Protein AF-A0A370GJW6-F1 (afdb_monomer)

Mean predicted aligned error: 8.3 Å

Solvent-accessible surface area (backbone atoms only — not comparable to full-atom values): 16116 Å² total; per-residue (Å²): 116,74,66,60,58,50,50,53,52,52,52,51,51,50,51,51,53,51,50,49,50,51,56,63,63,71,54,64,77,82,75,83,73,71,70,68,44,62,75,41,90,83,56,44,72,79,38,62,43,40,44,74,44,82,41,86,45,96,69,79,70,35,42,33,34,40,38,38,40,42,38,29,39,79,49,66,21,56,36,30,40,39,40,35,41,33,24,46,57,56,26,30,70,47,74,47,78,48,72,46,66,67,36,33,66,52,75,49,74,51,77,49,73,46,64,60,58,33,45,37,39,33,33,31,45,39,39,31,37,36,71,49,93,83,81,75,50,63,28,17,34,76,49,48,21,52,34,62,38,38,39,42,59,45,97,87,50,78,71,47,71,45,73,69,69,86,50,73,67,44,44,51,50,50,51,53,52,49,50,57,33,48,56,49,50,54,53,49,47,49,68,55,33,74,80,41,74,77,48,75,84,50,29,50,78,44,48,61,77,55,54,47,73,45,72,89,41,48,47,92,98,48,50,54,71,56,28,51,54,54,52,37,48,49,49,25,49,41,42,63,52,37,72,76,24,27,74,44,96,90,69,49,73,41,73,44,65,52,9,42,59,43,36,36,37,37,35,71,85,55,51,36,37,37,38,35,35,35,42,59,88,63,51,73,48,78,47,82,43,78,42,75,89,128

Nearest PDB structures (foldseek):
  3idu-assembly1_A  TM=5.011E-01  e=5.370E-03  Pyrococcus furiosus
  3idu-assembly2_B  TM=4.610E-01  e=1.902E-02  Pyrococcus furiosus
  2m8x-assembly1_A  TM=4.439E-01  e=1.800E-02  Pyrococcus furiosus
  7lr4-assembly1_D  TM=4.849E-01  e=7.943E-02  Plasmodium berghei
  5ow3-assembly1_C-3  TM=3.993E-01  e=9.367E-02  Arabidopsis thaliana

pLDDT: mean 88.98, std 12.53, range [40.34, 98.75]

Structure (mmCIF, N/CA/C/O backbone):
data_AF-A0A370GJW6-F1
#
_entry.id   AF-A0A370GJW6-F1
#
loop_
_atom_site.group_PDB
_atom_site.id
_atom_site.type_symbol
_atom_site.label_atom_id
_atom_site.label_alt_id
_atom_site.label_comp_id
_atom_site.label_asym_id
_atom_site.label_entity_id
_atom_site.label_seq_id
_atom_site.pdbx_PDB_ins_code
_atom_site.Cartn_x
_atom_site.Cartn_y
_atom_site.Cartn_z
_atom_site.occupancy
_atom_site.B_iso_or_equiv
_atom_site.auth_seq_id
_atom_site.auth_comp_id
_atom_site.auth_asym_id
_atom_site.auth_atom_id
_atom_site.pdbx_PDB_model_num
ATOM 1 N N . MET A 1 1 ? 53.828 40.662 8.752 1.00 52.81 1 MET A N 1
ATOM 2 C CA . MET A 1 1 ? 53.788 39.260 8.261 1.00 52.81 1 MET A CA 1
ATOM 3 C C . MET A 1 1 ? 52.744 38.384 8.967 1.00 52.81 1 MET A C 1
ATOM 5 O O . MET A 1 1 ? 52.100 37.609 8.276 1.00 52.81 1 MET A O 1
ATOM 9 N N . LYS A 1 2 ? 52.489 38.537 10.280 1.00 56.31 2 LYS A N 1
ATOM 10 C CA . LYS A 1 2 ? 51.491 37.740 11.037 1.00 56.31 2 LYS A CA 1
ATOM 11 C C . LYS A 1 2 ? 50.048 37.785 10.482 1.00 56.31 2 LYS A C 1
ATOM 13 O O . LYS A 1 2 ? 49.400 36.749 10.416 1.00 56.31 2 LYS A O 1
ATOM 18 N N . ASN A 1 3 ? 49.577 38.944 10.007 1.00 66.56 3 ASN A N 1
ATOM 19 C CA . ASN A 1 3 ? 48.185 39.100 9.544 1.00 66.56 3 ASN A CA 1
ATOM 20 C C . ASN A 1 3 ? 47.895 38.447 8.183 1.00 66.56 3 ASN A C 1
ATOM 22 O O . ASN A 1 3 ? 46.784 37.974 7.978 1.00 66.56 3 ASN A O 1
ATOM 26 N N . LYS A 1 4 ? 48.879 38.369 7.273 1.00 72.50 4 LYS A N 1
ATOM 27 C CA . LYS A 1 4 ? 48.686 37.724 5.960 1.00 72.50 4 LYS A CA 1
ATOM 28 C C . LYS A 1 4 ? 48.529 36.210 6.099 1.00 72.50 4 LYS A C 1
ATOM 30 O O . LYS A 1 4 ? 47.636 35.637 5.492 1.00 72.50 4 LYS A O 1
ATOM 35 N N . ASN A 1 5 ? 49.329 35.580 6.960 1.00 77.38 5 ASN A N 1
ATOM 36 C CA . ASN A 1 5 ? 49.218 34.142 7.219 1.00 77.38 5 ASN A CA 1
ATOM 37 C C . ASN A 1 5 ? 47.896 33.796 7.920 1.00 77.38 5 ASN A C 1
ATOM 39 O O . ASN A 1 5 ? 47.291 32.777 7.608 1.00 77.38 5 ASN A O 1
ATOM 43 N N . LEU A 1 6 ? 47.413 34.674 8.808 1.00 81.56 6 LEU A N 1
ATOM 44 C CA . LEU A 1 6 ? 46.106 34.520 9.448 1.00 81.56 6 LEU A CA 1
ATOM 45 C C . LEU A 1 6 ? 44.948 34.675 8.447 1.00 81.56 6 LEU A C 1
ATOM 47 O O . LEU A 1 6 ? 44.005 33.894 8.485 1.00 81.56 6 LEU A O 1
ATOM 51 N N . GLN A 1 7 ? 45.031 35.636 7.521 1.00 83.44 7 GLN A N 1
ATOM 52 C CA . GLN A 1 7 ? 44.034 35.823 6.458 1.00 83.44 7 GLN A CA 1
ATOM 53 C C . GLN A 1 7 ? 43.991 34.637 5.487 1.00 83.44 7 GLN A C 1
ATOM 55 O O . GLN A 1 7 ? 42.906 34.183 5.136 1.00 83.44 7 GLN A O 1
ATOM 60 N N . ILE A 1 8 ? 45.153 34.101 5.100 1.00 87.62 8 ILE A N 1
ATOM 61 C CA . ILE A 1 8 ? 45.247 32.904 4.250 1.00 87.62 8 ILE A CA 1
ATOM 62 C C . ILE A 1 8 ? 44.656 31.688 4.974 1.00 87.62 8 ILE A C 1
ATOM 64 O O . ILE A 1 8 ? 43.879 30.941 4.384 1.00 87.62 8 ILE A O 1
ATOM 68 N N . PHE A 1 9 ? 44.962 31.522 6.263 1.00 89.62 9 PHE A N 1
ATOM 69 C CA . PHE A 1 9 ? 44.402 30.444 7.076 1.00 89.62 9 PHE A CA 1
ATOM 70 C C . PHE A 1 9 ? 42.874 30.546 7.202 1.00 89.62 9 PHE A C 1
ATOM 72 O O . PHE A 1 9 ? 42.175 29.554 7.013 1.00 89.62 9 PHE A O 1
ATOM 79 N N . MET A 1 10 ? 42.338 31.747 7.446 1.00 89.06 10 ME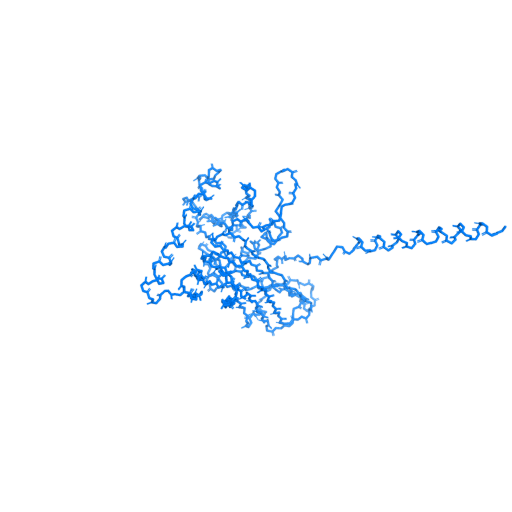T A N 1
ATOM 80 C CA . MET A 1 10 ? 40.889 31.970 7.526 1.00 89.06 10 MET A CA 1
ATOM 81 C C . MET A 1 10 ? 40.186 31.739 6.182 1.00 89.06 10 MET A C 1
ATOM 83 O O . MET A 1 10 ? 39.115 31.140 6.157 1.00 89.06 10 MET A O 1
ATOM 87 N N . ALA A 1 11 ? 40.794 32.151 5.065 1.00 90.00 11 ALA A N 1
ATOM 88 C CA . ALA A 1 11 ? 40.260 31.893 3.728 1.00 90.00 11 ALA A CA 1
ATOM 89 C C . ALA A 1 11 ? 40.231 30.390 3.406 1.00 90.00 11 ALA A C 1
ATOM 91 O O . ALA A 1 11 ? 39.248 29.895 2.859 1.00 90.00 11 ALA A O 1
ATOM 92 N N . PHE A 1 12 ? 41.272 29.653 3.801 1.00 92.50 12 PHE A N 1
ATOM 93 C CA . PHE A 1 12 ? 41.330 28.202 3.639 1.00 92.50 12 PHE A CA 1
ATOM 94 C C . PHE A 1 12 ? 40.259 27.488 4.476 1.00 92.50 12 PHE A C 1
ATOM 96 O O . PHE A 1 12 ? 39.565 26.605 3.975 1.00 92.50 12 PHE A O 1
ATOM 103 N N . LEU A 1 13 ? 40.059 27.919 5.725 1.00 92.31 13 LEU A N 1
ATOM 104 C CA . LEU A 1 13 ? 39.036 27.359 6.608 1.00 92.31 13 LEU A CA 1
ATOM 105 C C . LEU A 1 13 ? 37.618 27.628 6.078 1.00 92.31 13 LEU A C 1
ATOM 107 O O . LEU A 1 13 ? 36.779 26.730 6.083 1.00 92.31 13 LEU A O 1
ATOM 111 N N . LEU A 1 14 ? 37.371 28.828 5.543 1.00 91.44 14 LEU A N 1
ATOM 112 C CA . LEU A 1 14 ? 36.111 29.170 4.883 1.00 91.44 14 LEU A CA 1
ATOM 113 C C . LEU A 1 14 ? 35.858 28.274 3.659 1.00 91.44 14 LEU A C 1
ATOM 115 O O . LEU A 1 14 ? 34.744 27.795 3.468 1.00 91.44 14 LEU A O 1
ATOM 119 N N . PHE A 1 15 ? 36.895 27.996 2.864 1.00 91.38 15 PHE A N 1
ATOM 120 C CA . PHE A 1 15 ? 36.793 27.123 1.694 1.00 91.38 15 PHE A CA 1
ATOM 121 C C . PHE A 1 15 ? 36.450 25.677 2.079 1.00 91.38 15 PHE A C 1
ATOM 123 O O . PHE A 1 15 ? 35.626 25.047 1.419 1.00 91.38 15 PHE A O 1
ATOM 130 N N . ILE A 1 16 ? 37.011 25.171 3.185 1.00 91.31 16 ILE A N 1
ATOM 131 C CA . ILE A 1 16 ? 36.662 23.853 3.738 1.00 91.31 16 ILE A CA 1
ATOM 132 C C . ILE A 1 16 ? 35.207 23.829 4.212 1.00 91.31 16 ILE A C 1
ATOM 134 O O . ILE A 1 16 ? 34.489 22.882 3.906 1.00 91.31 16 ILE A O 1
ATOM 138 N N . VAL A 1 17 ? 34.746 24.863 4.923 1.00 90.81 17 VAL A N 1
ATOM 139 C CA . VAL A 1 17 ? 33.362 24.931 5.425 1.00 90.81 17 VAL A CA 1
ATOM 140 C C . VAL A 1 17 ? 32.359 25.007 4.273 1.00 90.81 17 VAL A C 1
ATOM 142 O O . VAL A 1 17 ? 31.343 24.313 4.303 1.00 90.81 17 VAL A O 1
ATOM 145 N N . ILE A 1 18 ? 32.649 25.793 3.234 1.00 88.38 18 ILE A N 1
ATOM 146 C CA . ILE A 1 18 ? 31.814 25.873 2.029 1.00 88.38 18 ILE A CA 1
ATOM 147 C C . ILE A 1 18 ? 31.832 24.534 1.284 1.00 88.38 18 ILE A C 1
ATOM 149 O O . ILE A 1 18 ? 30.770 24.017 0.949 1.00 88.38 18 ILE A O 1
ATOM 153 N N . GLY A 1 19 ? 33.008 23.930 1.086 1.00 86.56 19 GLY A N 1
ATOM 154 C CA . GLY A 1 19 ? 33.144 22.622 0.442 1.00 86.56 19 GLY A CA 1
ATOM 155 C C . GLY A 1 19 ? 32.394 21.515 1.188 1.00 86.56 19 GLY A C 1
ATOM 156 O O . GLY A 1 19 ? 31.672 20.740 0.567 1.00 86.56 19 GLY A O 1
ATOM 157 N N . TYR A 1 20 ? 32.487 21.490 2.520 1.00 83.56 20 TYR A N 1
ATOM 158 C CA . TYR A 1 20 ? 31.739 20.562 3.369 1.00 83.56 20 TYR A CA 1
ATOM 159 C C . TYR A 1 20 ? 30.234 20.823 3.304 1.00 83.56 20 TYR A C 1
ATOM 161 O O . TYR A 1 20 ? 29.459 19.880 3.211 1.00 83.56 20 TYR A O 1
ATOM 169 N N . SER A 1 21 ? 29.808 22.088 3.292 1.00 73.50 21 SER A N 1
ATOM 170 C CA . SER A 1 21 ? 28.389 22.448 3.185 1.00 73.50 21 SER A CA 1
ATOM 171 C C . SER A 1 21 ? 27.801 22.029 1.836 1.00 73.50 21 SER A C 1
ATOM 173 O O . SER A 1 21 ? 26.697 21.491 1.801 1.00 73.50 21 SER A O 1
ATOM 175 N N . 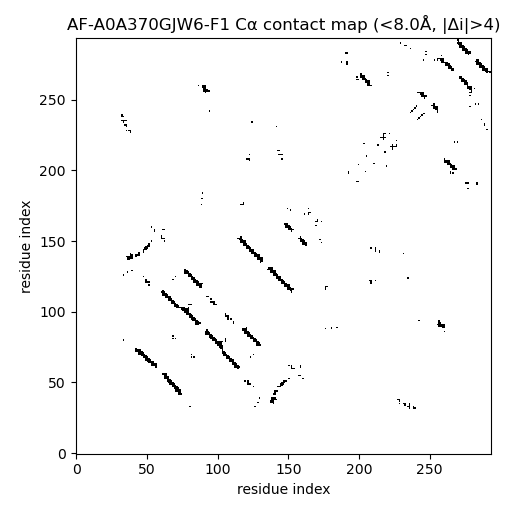ILE A 1 22 ? 28.542 22.205 0.734 1.00 77.69 22 ILE A N 1
ATOM 176 C CA . ILE A 1 22 ? 28.153 21.732 -0.604 1.00 77.69 22 ILE A CA 1
ATOM 177 C C . ILE A 1 22 ? 28.126 20.200 -0.637 1.00 77.69 22 ILE A C 1
ATOM 179 O O . ILE A 1 22 ? 27.158 19.625 -1.112 1.00 77.69 22 ILE A O 1
ATOM 183 N N . PHE A 1 23 ? 29.133 19.519 -0.086 1.00 75.31 23 PHE A N 1
ATOM 184 C CA . PHE A 1 23 ? 29.173 18.052 -0.046 1.00 75.31 23 PHE A CA 1
ATOM 185 C C . PHE A 1 23 ? 28.049 17.448 0.814 1.00 75.31 23 PHE A C 1
ATOM 187 O O . PHE A 1 23 ? 27.431 16.454 0.432 1.00 75.31 23 PHE A O 1
ATOM 194 N N . ALA A 1 24 ? 27.743 18.071 1.953 1.00 66.25 24 ALA A N 1
ATOM 195 C CA . ALA A 1 24 ? 26.655 17.666 2.837 1.00 66.25 24 ALA A CA 1
ATOM 196 C C . ALA A 1 24 ? 25.271 17.931 2.221 1.00 66.25 24 ALA A C 1
ATOM 198 O O . ALA A 1 24 ? 24.338 17.182 2.485 1.00 66.25 24 ALA A O 1
ATOM 199 N N . SER A 1 25 ? 25.134 18.960 1.377 1.00 57.44 25 SER A N 1
ATOM 200 C CA . SER A 1 25 ? 23.885 19.261 0.659 1.00 57.44 25 SER A CA 1
ATOM 201 C C . SER A 1 25 ? 23.758 18.563 -0.700 1.00 57.44 25 SER A C 1
ATOM 203 O O . SER A 1 25 ? 22.645 18.442 -1.204 1.00 57.44 25 SER A O 1
ATOM 205 N N . ALA A 1 26 ? 24.857 18.055 -1.270 1.00 52.56 26 ALA A N 1
ATOM 206 C CA . ALA A 1 26 ? 24.888 17.260 -2.502 1.00 52.56 26 ALA A CA 1
ATOM 207 C C . ALA A 1 26 ? 24.551 15.775 -2.287 1.00 52.56 26 ALA A C 1
ATOM 209 O O . ALA A 1 26 ? 24.385 15.048 -3.262 1.00 52.56 26 ALA A O 1
ATOM 210 N N . ASN A 1 27 ? 24.400 15.343 -1.031 1.00 40.34 27 ASN A N 1
ATOM 211 C CA . ASN A 1 27 ? 23.823 14.051 -0.668 1.00 40.34 27 ASN A CA 1
ATOM 212 C C . ASN A 1 27 ? 22.425 14.228 -0.046 1.00 40.34 27 ASN A C 1
ATOM 214 O O . ASN A 1 27 ? 22.225 13.835 1.105 1.00 40.34 27 ASN A O 1
ATOM 218 N N . PRO A 1 28 ? 21.422 14.804 -0.744 1.00 44.19 28 PRO A N 1
ATOM 219 C CA . PRO A 1 28 ? 20.066 14.406 -0.408 1.00 44.19 28 PRO A CA 1
ATOM 220 C C . PRO A 1 28 ? 20.034 12.903 -0.682 1.00 44.19 28 PRO A C 1
ATOM 222 O O . PRO A 1 28 ? 20.350 12.515 -1.805 1.00 44.19 28 PRO A O 1
ATOM 225 N N . ASP A 1 29 ? 19.770 12.076 0.338 1.00 42.06 29 ASP A N 1
ATOM 226 C CA . ASP A 1 29 ? 19.687 10.616 0.206 1.00 42.06 29 ASP A CA 1
ATOM 227 C C . ASP A 1 29 ? 19.110 10.277 -1.169 1.00 42.06 29 ASP A C 1
ATOM 229 O O . ASP A 1 29 ? 17.963 10.648 -1.445 1.00 42.06 29 ASP A O 1
ATOM 233 N N . ALA A 1 30 ? 19.912 9.687 -2.060 1.00 42.09 30 ALA A N 1
ATOM 234 C CA . ALA A 1 30 ? 19.441 9.304 -3.380 1.00 42.09 30 ALA A CA 1
ATOM 235 C C . ALA A 1 30 ? 18.318 8.290 -3.151 1.00 42.09 30 ALA A C 1
ATOM 237 O O . ALA A 1 30 ? 18.552 7.129 -2.819 1.00 42.09 30 ALA A O 1
ATOM 238 N N . LYS A 1 31 ? 17.072 8.767 -3.183 1.00 54.44 31 LYS A N 1
ATOM 239 C CA . LYS A 1 31 ? 15.902 7.920 -2.997 1.00 54.44 31 LYS A CA 1
ATOM 240 C C . LYS A 1 31 ? 15.736 7.176 -4.303 1.00 54.44 31 LYS A C 1
ATOM 242 O O . LYS A 1 31 ? 15.223 7.743 -5.265 1.00 54.44 31 LYS A O 1
ATOM 247 N N . GLU A 1 32 ? 16.214 5.938 -4.321 1.00 68.44 32 GLU A N 1
ATOM 248 C CA . GLU A 1 32 ? 16.021 5.046 -5.456 1.00 68.44 32 GLU A CA 1
ATOM 249 C C . GLU A 1 32 ? 14.537 5.012 -5.830 1.00 68.44 32 GLU A C 1
ATOM 251 O O . GLU A 1 32 ? 13.658 4.860 -4.970 1.00 68.44 32 GLU A O 1
ATOM 256 N N . SER A 1 33 ? 14.269 5.250 -7.112 1.00 73.25 33 SER A N 1
ATOM 257 C CA . SER A 1 33 ? 12.916 5.361 -7.635 1.00 73.25 33 SER A CA 1
ATOM 258 C C . SER A 1 33 ? 12.404 4.008 -8.091 1.00 73.25 33 SER A C 1
ATOM 260 O O . SER A 1 33 ? 13.047 3.350 -8.905 1.00 73.25 33 SER A O 1
ATOM 262 N N . ILE A 1 34 ? 11.197 3.647 -7.662 1.00 86.31 34 ILE A N 1
ATOM 263 C CA . ILE A 1 34 ? 10.478 2.523 -8.260 1.00 86.31 34 ILE A CA 1
ATOM 264 C C . ILE A 1 34 ? 10.144 2.900 -9.704 1.00 86.31 34 ILE A C 1
ATOM 266 O O . ILE A 1 34 ? 9.421 3.870 -9.938 1.00 86.31 34 ILE A O 1
ATOM 270 N N . THR A 1 35 ? 10.691 2.138 -10.646 1.00 89.75 35 THR A N 1
ATOM 271 C CA . THR A 1 35 ? 10.426 2.246 -12.084 1.00 89.75 35 THR A CA 1
ATOM 272 C C . THR A 1 35 ? 9.962 0.888 -12.566 1.00 89.75 35 THR A C 1
ATOM 274 O O . THR A 1 35 ? 10.607 -0.111 -12.271 1.00 89.75 35 THR A O 1
ATOM 277 N N . TYR A 1 36 ? 8.843 0.822 -13.276 1.00 90.69 36 TYR A N 1
ATOM 278 C CA . TYR A 1 36 ? 8.383 -0.440 -13.826 1.00 90.69 36 TYR A CA 1
ATOM 279 C C . TYR A 1 36 ? 9.252 -0.869 -15.015 1.00 90.69 36 TYR A C 1
ATOM 281 O O . TYR A 1 36 ? 9.420 -0.130 -15.985 1.00 90.69 36 TYR A O 1
ATOM 289 N N . PHE A 1 37 ? 9.730 -2.111 -14.967 1.00 93.56 37 PHE A N 1
ATOM 290 C CA . PHE A 1 37 ? 10.324 -2.814 -16.104 1.00 93.56 37 PHE A CA 1
ATOM 291 C C . PHE A 1 37 ? 9.506 -4.068 -16.429 1.00 93.56 37 PHE A C 1
ATOM 293 O O . PHE A 1 37 ? 8.803 -4.574 -15.548 1.00 93.56 37 PHE A O 1
ATOM 300 N N . PRO A 1 38 ? 9.596 -4.618 -17.655 1.00 93.50 38 PRO A N 1
ATOM 301 C CA . PRO A 1 38 ? 8.950 -5.882 -17.995 1.00 93.50 38 PRO A CA 1
ATOM 302 C C . PRO A 1 38 ? 9.226 -6.980 -16.959 1.00 93.50 38 PRO A C 1
ATOM 304 O O . PRO A 1 38 ? 10.342 -7.098 -16.451 1.00 93.50 38 PRO A O 1
ATOM 307 N N . ILE A 1 39 ? 8.196 -7.769 -16.639 1.00 93.81 39 ILE A N 1
ATOM 308 C CA . ILE A 1 39 ? 8.300 -8.802 -15.605 1.00 93.81 39 ILE A CA 1
ATOM 309 C C . ILE A 1 39 ? 9.239 -9.920 -16.060 1.00 93.81 39 ILE A C 1
ATOM 311 O O . ILE A 1 39 ? 9.032 -10.534 -17.109 1.00 93.81 39 ILE A O 1
ATOM 315 N N . ASP A 1 40 ? 10.232 -10.209 -15.230 1.00 94.12 40 ASP A N 1
ATOM 316 C CA . ASP A 1 40 ? 11.121 -11.350 -15.363 1.00 94.12 40 ASP A CA 1
ATOM 317 C C . ASP A 1 40 ? 10.374 -12.647 -15.019 1.00 94.12 40 ASP A C 1
ATOM 319 O O . ASP A 1 40 ? 9.720 -12.751 -13.979 1.00 94.12 40 ASP A O 1
ATOM 323 N N . LYS A 1 41 ? 10.450 -13.650 -15.897 1.00 90.69 41 LYS A N 1
ATOM 324 C CA . LYS A 1 41 ? 9.741 -14.926 -15.707 1.00 90.69 41 LYS A CA 1
ATOM 325 C C . LYS A 1 41 ? 10.444 -15.869 -14.729 1.00 90.69 41 LYS A C 1
ATOM 327 O O . LYS A 1 41 ? 9.807 -16.795 -14.233 1.00 90.69 41 LYS A O 1
ATOM 332 N N . GLU A 1 42 ? 11.734 -15.669 -14.484 1.00 93.88 42 GLU A N 1
ATOM 333 C CA . GLU A 1 42 ? 12.559 -16.524 -13.630 1.00 93.88 42 GLU A CA 1
ATOM 334 C C . GLU A 1 42 ? 12.680 -15.966 -12.209 1.00 93.88 42 GLU A C 1
ATOM 336 O O . GLU A 1 42 ? 12.890 -16.723 -11.258 1.00 93.88 42 GLU A O 1
ATOM 341 N N . ALA A 1 43 ? 12.518 -14.654 -12.030 1.00 95.81 43 ALA A N 1
ATOM 342 C CA . ALA A 1 43 ? 12.558 -14.023 -10.719 1.00 95.81 43 ALA A CA 1
ATOM 343 C C . ALA A 1 43 ? 11.207 -14.083 -9.998 1.00 95.81 43 ALA A C 1
ATOM 345 O O . ALA A 1 43 ? 10.238 -13.418 -10.357 1.00 95.81 43 ALA A O 1
ATOM 346 N N . ILE A 1 44 ? 11.162 -14.865 -8.922 1.00 96.44 44 ILE A N 1
ATOM 347 C CA . ILE A 1 44 ? 9.929 -15.174 -8.199 1.00 96.44 44 ILE A CA 1
ATOM 348 C C . ILE A 1 44 ? 10.117 -14.856 -6.721 1.00 96.44 44 ILE A C 1
ATOM 350 O O . ILE A 1 44 ? 11.085 -15.286 -6.086 1.00 96.44 44 ILE A O 1
ATOM 354 N N . PHE A 1 45 ? 9.165 -14.117 -6.152 1.00 98.00 45 PHE A N 1
ATOM 355 C CA . PHE A 1 45 ? 9.098 -13.915 -4.710 1.00 98.00 45 PHE A CA 1
ATOM 356 C C . PHE A 1 45 ? 8.682 -15.216 -4.021 1.00 98.00 45 PHE A C 1
ATOM 358 O O . PHE A 1 45 ? 7.536 -15.647 -4.135 1.00 98.00 45 PHE A O 1
ATOM 365 N N . LEU A 1 46 ? 9.614 -1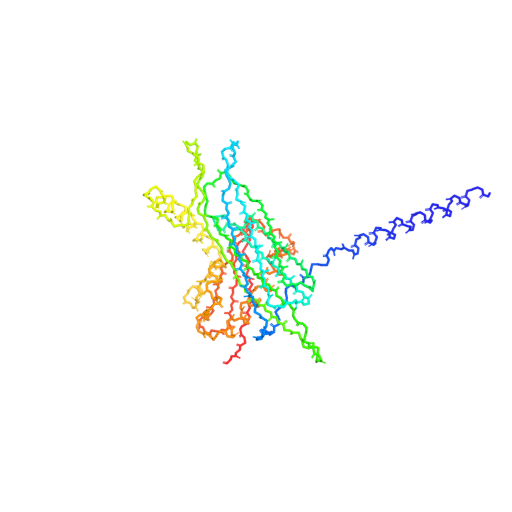5.810 -3.274 1.00 98.25 46 LEU A N 1
ATOM 366 C CA . LEU A 1 46 ? 9.368 -16.954 -2.395 1.00 98.25 46 LEU A CA 1
ATOM 367 C C . LEU A 1 46 ? 8.516 -16.547 -1.188 1.00 98.25 46 LEU A C 1
ATOM 369 O O . LEU A 1 46 ? 7.720 -17.334 -0.681 1.00 98.25 46 LEU A O 1
ATOM 373 N N . LYS A 1 47 ? 8.672 -15.296 -0.738 1.00 97.94 47 LYS A N 1
ATOM 374 C CA . LYS A 1 47 ? 7.911 -14.715 0.366 1.00 97.94 47 LYS A CA 1
ATOM 375 C C . LYS A 1 47 ? 7.606 -13.248 0.096 1.00 97.94 47 LYS A C 1
ATOM 377 O O . LYS A 1 47 ? 8.461 -12.496 -0.359 1.00 97.94 47 LYS A O 1
ATOM 382 N N . ALA A 1 48 ? 6.392 -12.844 0.438 1.00 97.94 48 ALA A N 1
ATOM 383 C CA . ALA A 1 48 ? 5.926 -11.465 0.443 1.00 97.94 48 ALA A CA 1
ATOM 384 C C . ALA A 1 48 ? 4.865 -11.363 1.536 1.00 97.94 48 ALA A C 1
ATOM 386 O O . ALA A 1 48 ? 3.799 -11.966 1.423 1.00 97.94 48 ALA A O 1
ATOM 387 N N . SER A 1 49 ? 5.182 -10.684 2.632 1.00 98.12 49 SER A N 1
ATOM 388 C CA . SER A 1 49 ? 4.325 -10.670 3.812 1.00 98.12 49 SER A CA 1
ATOM 389 C C . SER A 1 49 ? 4.250 -9.293 4.441 1.00 98.12 49 SER A C 1
ATOM 391 O O . SER A 1 49 ? 5.236 -8.557 4.511 1.00 98.12 49 SER A O 1
ATOM 393 N N . ASN A 1 50 ? 3.051 -8.999 4.925 1.00 96.81 50 ASN A N 1
ATOM 394 C CA . ASN A 1 50 ? 2.711 -7.845 5.726 1.00 96.81 50 ASN A CA 1
ATOM 395 C C . ASN A 1 50 ? 2.000 -8.372 6.972 1.00 96.81 50 ASN A C 1
ATOM 397 O O . AS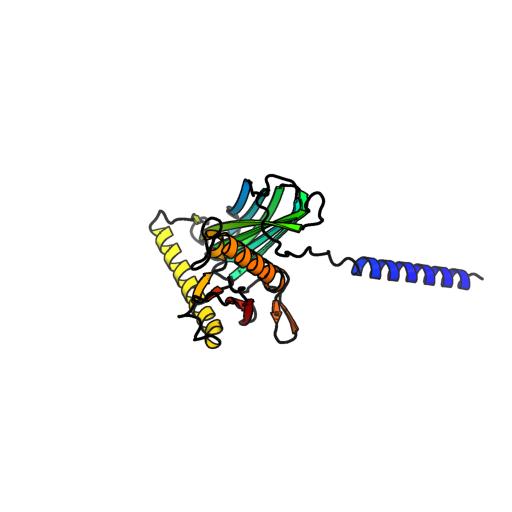N A 1 50 ? 1.184 -9.286 6.863 1.00 96.81 50 ASN A O 1
ATOM 401 N N . SER A 1 51 ? 2.329 -7.854 8.147 1.00 98.12 51 SER A N 1
ATOM 402 C CA . SER A 1 51 ? 1.680 -8.277 9.384 1.00 98.12 51 SER A CA 1
ATOM 403 C C . SER A 1 51 ? 1.571 -7.126 10.365 1.00 98.12 51 SER A C 1
ATOM 405 O O . SER A 1 51 ? 2.552 -6.423 10.616 1.00 98.12 51 SER A O 1
ATOM 407 N N . ILE A 1 52 ? 0.390 -6.988 10.947 1.00 97.69 52 ILE A N 1
ATOM 408 C CA . ILE A 1 52 ? 0.067 -6.070 12.026 1.00 97.69 52 ILE A CA 1
ATOM 409 C C . ILE A 1 52 ? -0.239 -6.902 13.271 1.00 97.69 52 ILE A C 1
ATOM 411 O O . ILE A 1 52 ? -1.109 -7.773 13.247 1.00 97.69 52 ILE A O 1
ATOM 415 N N . THR A 1 53 ? 0.452 -6.610 14.367 1.00 95.44 53 THR A N 1
ATOM 416 C CA . THR A 1 53 ? 0.215 -7.232 15.673 1.00 95.44 53 THR A CA 1
ATOM 417 C C . THR A 1 53 ? -0.051 -6.146 16.698 1.00 95.44 53 THR A C 1
ATOM 419 O O . THR A 1 53 ? 0.770 -5.245 16.868 1.00 95.44 53 THR A O 1
ATOM 422 N N . ILE A 1 54 ? -1.171 -6.230 17.411 1.00 91.81 54 ILE A N 1
ATOM 423 C CA . ILE A 1 54 ? -1.466 -5.294 18.495 1.00 91.81 54 ILE A CA 1
ATOM 424 C C . ILE A 1 54 ? -0.710 -5.732 19.748 1.00 91.81 54 ILE A C 1
ATOM 426 O O . ILE A 1 54 ? -0.869 -6.850 20.232 1.00 91.81 54 ILE A O 1
ATOM 430 N N . LYS A 1 55 ? 0.143 -4.845 20.253 1.00 83.62 55 LYS A N 1
ATOM 431 C CA . LYS A 1 55 ? 0.756 -4.939 21.572 1.00 83.62 55 LYS A CA 1
ATOM 432 C C . LYS A 1 55 ? -0.046 -4.105 22.557 1.00 83.62 55 LYS A C 1
ATOM 434 O O . LYS A 1 55 ? -0.362 -2.940 22.300 1.00 83.62 55 LYS A O 1
ATOM 439 N N . GLU A 1 56 ? -0.325 -4.704 23.705 1.00 68.12 56 GLU A N 1
ATOM 440 C CA . GLU A 1 56 ? -0.864 -3.986 24.850 1.00 68.12 56 GLU A CA 1
ATOM 441 C C . GLU A 1 56 ? 0.192 -2.993 25.348 1.00 68.12 56 GLU A C 1
ATOM 443 O O . GLU A 1 56 ? 1.316 -3.379 25.677 1.00 68.12 56 GLU A O 1
ATOM 448 N N . ASN A 1 57 ? -0.162 -1.709 25.393 1.00 59.16 57 ASN A N 1
ATOM 449 C CA . ASN A 1 57 ? 0.621 -0.730 26.129 1.00 59.16 57 ASN A CA 1
ATOM 450 C C . ASN A 1 57 ? 0.003 -0.625 27.528 1.00 59.16 57 ASN A C 1
ATOM 452 O O . ASN A 1 57 ? -1.163 -0.268 27.678 1.00 59.16 57 ASN A O 1
ATOM 456 N N . VAL A 1 58 ? 0.766 -1.015 28.553 1.00 53.88 58 VAL A N 1
ATOM 457 C CA . VAL A 1 58 ? 0.274 -1.206 29.935 1.00 53.88 58 VAL A CA 1
ATOM 458 C C . VAL A 1 58 ? -0.148 0.119 30.591 1.00 53.88 58 VAL A C 1
ATOM 460 O O . VAL A 1 58 ? -0.868 0.117 31.585 1.00 53.88 58 VAL A O 1
ATOM 463 N N . ASN A 1 59 ? 0.220 1.260 30.004 1.00 52.34 59 ASN A N 1
ATOM 464 C CA . ASN A 1 59 ? -0.072 2.581 30.539 1.00 52.34 59 ASN A CA 1
ATOM 465 C C . ASN A 1 59 ? -0.878 3.426 29.531 1.00 52.34 59 ASN A C 1
ATOM 467 O O . ASN A 1 59 ? -0.413 3.695 28.430 1.00 52.34 59 ASN A O 1
ATOM 471 N N . GLN A 1 60 ? -2.042 3.924 29.974 1.00 59.62 60 GLN A N 1
ATOM 472 C CA . GLN A 1 60 ? -2.751 5.102 29.431 1.00 59.62 60 GLN A CA 1
ATOM 473 C C . GLN A 1 60 ? -3.564 4.946 28.130 1.00 59.62 60 GLN A C 1
ATOM 475 O O . GLN A 1 60 ? -3.363 5.690 27.174 1.00 59.62 60 GLN A O 1
ATOM 480 N N . GLY A 1 61 ? -4.573 4.068 28.117 1.00 71.88 61 GLY A N 1
ATOM 481 C CA . GLY A 1 61 ? -5.731 4.236 27.217 1.00 71.88 61 GLY A CA 1
ATOM 482 C C . GLY A 1 61 ? -5.418 4.259 25.713 1.00 71.88 61 GLY A C 1
ATOM 483 O O . GLY A 1 61 ? -6.143 4.896 24.952 1.00 71.88 61 GLY A O 1
ATOM 484 N N . SER A 1 62 ? -4.337 3.599 25.301 1.00 84.25 62 SER A N 1
ATOM 485 C CA . SER A 1 62 ? -3.887 3.488 23.916 1.00 84.25 62 SER A CA 1
ATOM 486 C C . SER A 1 62 ? -3.387 2.075 23.629 1.00 84.25 62 SER A C 1
ATOM 488 O O . SER A 1 62 ? -3.049 1.321 24.546 1.00 84.25 62 SER A O 1
ATOM 490 N N . TYR A 1 63 ? -3.320 1.724 22.349 1.00 88.00 63 TYR A N 1
ATOM 491 C CA . TYR A 1 63 ? -2.687 0.502 21.874 1.00 88.00 63 TYR A CA 1
ATOM 492 C C . TYR A 1 63 ? -1.487 0.842 20.984 1.00 88.00 63 TYR A C 1
ATOM 494 O O . TYR A 1 63 ? -1.438 1.902 20.352 1.00 88.00 63 TYR A O 1
ATOM 502 N N . SER A 1 64 ? -0.531 -0.086 20.887 1.00 91.38 64 SER A N 1
ATOM 503 C CA . SER A 1 64 ? 0.579 0.008 19.935 1.00 91.38 64 SER A CA 1
ATOM 504 C C . SER A 1 64 ? 0.513 -1.141 18.934 1.00 91.38 64 SER A C 1
ATOM 506 O O . SER A 1 64 ? 0.599 -2.305 19.301 1.00 91.38 64 SER A O 1
ATOM 508 N N . ALA A 1 65 ? 0.379 -0.830 17.653 1.00 93.81 65 ALA A N 1
ATOM 509 C CA . ALA A 1 65 ? 0.443 -1.785 16.560 1.00 93.81 65 ALA A CA 1
ATOM 510 C C . ALA A 1 65 ? 1.886 -1.928 16.066 1.00 93.81 65 ALA A C 1
ATOM 512 O O . ALA A 1 65 ? 2.489 -0.971 15.580 1.00 93.81 65 ALA A O 1
ATOM 513 N N . GLN A 1 66 ? 2.437 -3.134 16.157 1.00 96.38 66 GLN A N 1
ATOM 514 C CA . GLN A 1 66 ? 3.658 -3.493 15.450 1.00 96.38 66 GLN A CA 1
ATOM 515 C C . GLN A 1 66 ? 3.320 -3.845 14.015 1.00 96.38 66 GLN A C 1
ATOM 517 O O . GLN A 1 66 ? 2.597 -4.806 13.765 1.00 96.38 66 GLN A O 1
ATOM 522 N N . TRP A 1 67 ? 3.868 -3.081 13.083 1.00 98.00 67 TRP A N 1
ATOM 523 C CA . TRP A 1 67 ? 3.701 -3.304 11.662 1.00 98.00 67 TRP A CA 1
ATOM 524 C C . TRP A 1 67 ? 5.017 -3.784 11.062 1.00 98.00 67 TRP A C 1
ATOM 526 O O . TRP A 1 67 ? 6.056 -3.147 11.224 1.00 98.00 67 TRP A O 1
ATOM 536 N N . LYS A 1 68 ? 4.971 -4.926 10.383 1.00 98.50 68 LYS A N 1
ATOM 537 C CA . LYS A 1 68 ? 6.135 -5.633 9.868 1.00 98.50 68 LYS A CA 1
ATOM 538 C C . LYS A 1 68 ? 5.927 -6.038 8.414 1.00 98.50 68 LYS A C 1
ATOM 540 O O . LYS A 1 68 ? 4.870 -6.553 8.057 1.00 98.50 68 LYS A O 1
ATOM 545 N N . MET A 1 69 ? 6.967 -5.851 7.609 1.00 98.38 69 MET A N 1
ATOM 546 C CA . MET A 1 69 ? 7.050 -6.308 6.226 1.00 98.38 69 MET A CA 1
ATOM 547 C C . MET A 1 69 ? 8.287 -7.187 6.038 1.00 98.38 69 MET A C 1
ATOM 549 O O . MET A 1 69 ? 9.377 -6.843 6.497 1.00 98.38 69 MET A O 1
ATOM 553 N N . GLU A 1 70 ? 8.120 -8.321 5.361 1.00 98.50 70 GLU A N 1
ATOM 554 C CA . GLU A 1 70 ? 9.215 -9.224 4.987 1.00 98.50 70 GLU A CA 1
ATOM 555 C C . GLU A 1 70 ? 9.007 -9.760 3.573 1.00 98.50 70 GLU A C 1
ATOM 557 O O . GLU A 1 70 ? 7.903 -10.206 3.237 1.00 98.50 70 GLU A O 1
ATOM 562 N N . SER A 1 71 ? 10.078 -9.792 2.781 1.00 98.62 71 SER A N 1
ATOM 563 C CA . SER A 1 71 ? 10.068 -10.378 1.444 1.00 98.62 71 SER A CA 1
ATOM 564 C C . SER A 1 71 ? 11.359 -11.105 1.100 1.00 98.62 71 SER A C 1
ATOM 566 O O . SER A 1 71 ? 12.458 -10.706 1.488 1.00 98.62 71 SER A O 1
ATOM 568 N N . GLU A 1 72 ? 11.223 -12.166 0.314 1.00 98.75 72 GLU A N 1
ATOM 569 C CA . GLU A 1 72 ? 12.319 -13.001 -0.160 1.00 98.75 72 GLU A CA 1
ATOM 570 C C . GLU A 1 72 ? 12.123 -13.316 -1.641 1.00 98.75 72 GLU A C 1
ATOM 572 O O . GLU A 1 72 ? 11.047 -13.751 -2.050 1.00 98.75 72 GLU A O 1
ATOM 577 N N . LEU A 1 73 ? 13.164 -13.087 -2.434 1.00 98.44 73 LEU A N 1
ATOM 578 C CA . LEU A 1 73 ? 13.234 -13.413 -3.854 1.00 98.44 73 LEU A CA 1
ATOM 579 C C . LEU A 1 73 ? 14.109 -14.659 -4.017 1.00 98.44 73 LEU A C 1
ATOM 581 O O . LEU A 1 73 ? 15.085 -14.824 -3.287 1.00 98.44 73 LEU A O 1
ATOM 585 N N . ASN A 1 74 ? 13.797 -15.510 -4.991 1.00 98.12 74 ASN A N 1
ATOM 586 C CA . ASN A 1 74 ? 14.561 -16.727 -5.291 1.00 98.12 74 ASN A CA 1
ATOM 587 C C . ASN A 1 74 ? 16.011 -16.480 -5.756 1.00 98.12 74 ASN A C 1
ATOM 589 O O . ASN A 1 74 ? 16.775 -17.428 -5.924 1.00 98.12 74 ASN A O 1
ATOM 593 N N . GLN A 1 75 ? 16.395 -15.222 -5.954 1.00 96.75 75 GLN A N 1
ATOM 594 C CA . GLN A 1 75 ? 17.737 -14.794 -6.318 1.00 96.75 75 GLN A CA 1
ATOM 595 C C . GLN A 1 75 ? 18.067 -13.427 -5.704 1.00 96.75 75 GLN A C 1
ATOM 597 O O . GLN A 1 75 ? 17.199 -12.732 -5.170 1.00 96.75 75 GLN A O 1
ATOM 602 N N . ARG A 1 76 ? 19.340 -13.025 -5.768 1.00 96.94 76 ARG A N 1
ATOM 603 C CA . ARG A 1 76 ? 19.735 -11.641 -5.469 1.00 96.94 76 ARG A CA 1
ATOM 604 C C . ARG A 1 76 ? 19.339 -10.752 -6.643 1.00 96.94 76 ARG A C 1
ATOM 606 O O . ARG A 1 76 ? 19.571 -11.124 -7.786 1.00 96.94 76 ARG A O 1
ATOM 613 N N . ALA A 1 77 ? 18.767 -9.592 -6.349 1.00 95.94 77 ALA A N 1
ATOM 614 C CA . ALA A 1 77 ? 18.422 -8.597 -7.359 1.00 95.94 77 ALA A CA 1
ATOM 615 C C . ALA A 1 77 ? 19.419 -7.437 -7.328 1.00 95.94 77 ALA A C 1
ATOM 617 O O . ALA A 1 77 ? 20.038 -7.190 -6.289 1.00 95.94 77 ALA A O 1
ATOM 618 N N . TYR A 1 78 ? 19.556 -6.722 -8.446 1.00 94.81 78 TYR A N 1
ATOM 619 C CA . TYR A 1 78 ? 20.401 -5.529 -8.517 1.00 94.81 78 TYR A CA 1
ATOM 620 C C . TYR A 1 78 ? 19.950 -4.508 -7.470 1.00 94.81 78 TYR A C 1
ATOM 622 O O . TYR A 1 78 ? 20.742 -4.107 -6.616 1.00 94.81 78 TYR A O 1
ATOM 630 N N . LEU A 1 79 ? 18.647 -4.218 -7.459 1.00 95.94 79 LEU A N 1
ATOM 631 C CA . LEU A 1 79 ? 17.981 -3.400 -6.456 1.00 95.94 79 LEU A CA 1
ATOM 632 C C . LEU A 1 79 ? 16.759 -4.143 -5.912 1.00 95.94 79 LEU A C 1
ATOM 634 O O . LEU A 1 79 ? 15.979 -4.737 -6.653 1.00 95.94 79 LEU A O 1
ATOM 638 N N . ARG A 1 80 ? 16.577 -4.086 -4.597 1.00 97.25 80 ARG A N 1
ATOM 639 C CA . ARG A 1 80 ? 15.356 -4.481 -3.898 1.00 97.25 80 ARG A CA 1
ATOM 640 C C . ARG A 1 80 ? 14.766 -3.278 -3.207 1.00 97.25 80 ARG A C 1
ATOM 642 O O . ARG A 1 80 ? 15.505 -2.525 -2.576 1.00 97.25 80 ARG A O 1
ATOM 649 N N . GLN A 1 81 ? 13.447 -3.151 -3.261 1.00 97.69 81 GLN A N 1
ATOM 650 C CA . GLN A 1 81 ? 12.726 -2.113 -2.545 1.00 97.69 81 GLN A CA 1
ATOM 651 C C . GLN A 1 81 ? 11.359 -2.616 -2.089 1.00 97.69 81 GLN A C 1
ATOM 653 O O . GLN A 1 81 ? 10.545 -3.067 -2.888 1.00 97.69 81 GLN A O 1
ATOM 658 N N . ASP A 1 82 ? 11.108 -2.491 -0.794 1.00 97.88 82 ASP A N 1
ATOM 659 C CA . ASP A 1 82 ? 9.835 -2.774 -0.159 1.00 97.88 82 ASP A CA 1
ATOM 660 C C . ASP A 1 82 ? 9.252 -1.454 0.342 1.00 97.88 82 ASP A C 1
ATOM 662 O O . ASP A 1 82 ? 9.845 -0.789 1.200 1.00 97.88 82 ASP A O 1
ATOM 666 N N . ILE A 1 83 ? 8.084 -1.083 -0.181 1.00 97.75 83 ILE A N 1
ATOM 667 C CA . ILE A 1 83 ? 7.320 0.073 0.292 1.00 97.75 83 ILE A CA 1
ATOM 668 C C . ILE A 1 83 ? 5.970 -0.364 0.829 1.00 97.75 83 ILE A C 1
ATOM 670 O O . ILE A 1 83 ? 5.352 -1.295 0.317 1.00 97.75 83 ILE A O 1
ATOM 674 N N . GLY A 1 84 ? 5.480 0.338 1.839 1.00 98.00 84 GLY A N 1
ATOM 675 C CA . GLY A 1 84 ? 4.176 0.052 2.407 1.00 98.00 84 GLY A CA 1
ATOM 676 C C . GLY A 1 84 ? 3.458 1.284 2.908 1.00 98.00 84 GLY A C 1
ATOM 677 O O . GLY A 1 84 ? 4.070 2.306 3.232 1.00 98.00 84 GLY A O 1
ATOM 678 N N . PHE A 1 85 ? 2.151 1.124 3.036 1.00 98.69 85 PHE A N 1
ATOM 679 C CA . PHE A 1 85 ? 1.230 2.068 3.641 1.00 98.69 85 PHE A CA 1
ATOM 680 C C . PHE A 1 85 ? 0.470 1.366 4.764 1.00 98.69 85 PHE A C 1
ATOM 682 O O . PHE A 1 85 ? 0.042 0.223 4.596 1.00 98.69 85 PHE A O 1
ATOM 689 N N . LEU A 1 86 ? 0.293 2.058 5.885 1.00 98.69 86 LEU A N 1
ATOM 690 C CA . LEU A 1 86 ? -0.587 1.663 6.975 1.00 98.69 86 LEU A CA 1
ATOM 691 C C . LEU A 1 86 ? -1.692 2.707 7.089 1.00 98.69 86 LEU A C 1
ATOM 693 O O . LEU A 1 86 ? -1.425 3.877 7.370 1.00 98.69 86 LEU A O 1
ATOM 697 N N . TYR A 1 87 ? -2.926 2.269 6.891 1.00 98.12 87 TYR A N 1
ATOM 698 C CA . TYR A 1 87 ? -4.123 3.078 7.024 1.00 98.12 87 TYR A CA 1
ATOM 699 C C . TYR A 1 87 ? -4.811 2.782 8.353 1.00 98.12 87 TYR A C 1
ATOM 701 O O . TYR A 1 87 ? -4.931 1.623 8.741 1.00 98.12 87 TYR A O 1
ATOM 709 N N . SER A 1 88 ? -5.291 3.826 9.020 1.00 97.25 88 SER A N 1
ATOM 710 C CA . SER A 1 88 ? -6.197 3.746 10.162 1.00 97.25 88 SER A CA 1
ATOM 711 C C . SER A 1 88 ? -7.524 4.368 9.756 1.00 97.25 88 SER A C 1
ATOM 713 O O . SER A 1 88 ? -7.574 5.544 9.393 1.00 97.25 88 SER A O 1
ATOM 715 N N . ASN A 1 89 ? -8.595 3.572 9.751 1.00 95.81 89 ASN A N 1
ATOM 716 C CA . ASN A 1 89 ? -9.935 4.012 9.352 1.00 95.81 89 ASN A CA 1
ATOM 717 C C . ASN A 1 89 ? -9.959 4.728 7.979 1.00 95.81 89 ASN A C 1
ATOM 719 O O . ASN A 1 89 ? -10.617 5.758 7.819 1.00 95.81 89 ASN A O 1
ATOM 723 N N . GLY A 1 90 ? -9.193 4.217 7.006 1.00 94.81 90 GLY A N 1
ATOM 724 C CA . GLY A 1 90 ? -9.090 4.780 5.653 1.00 94.81 90 GLY A CA 1
ATOM 725 C C . GLY A 1 90 ? -8.168 6.000 5.502 1.00 94.81 90 GLY A C 1
ATOM 726 O O . GLY A 1 90 ? -8.064 6.532 4.400 1.00 94.81 90 GLY A O 1
ATOM 727 N N . ILE A 1 91 ? -7.481 6.434 6.565 1.00 96.19 91 ILE A N 1
ATOM 728 C CA . ILE A 1 91 ? -6.512 7.542 6.551 1.00 96.19 91 ILE A CA 1
ATOM 729 C C . ILE A 1 91 ? -5.087 7.013 6.673 1.00 96.19 91 ILE A C 1
ATOM 731 O O . ILE A 1 91 ? -4.816 6.163 7.518 1.00 96.19 91 ILE A O 1
ATOM 735 N N . LEU A 1 92 ? -4.162 7.528 5.863 1.00 98.00 92 LEU A N 1
ATOM 736 C CA . LEU A 1 92 ? -2.758 7.141 5.901 1.00 98.00 92 LEU A CA 1
ATOM 737 C C . LEU A 1 92 ? -2.125 7.562 7.231 1.00 98.00 92 LEU A C 1
ATOM 739 O O . LEU A 1 92 ? -1.905 8.745 7.487 1.00 98.00 92 LEU A O 1
ATOM 743 N N . ALA A 1 93 ? -1.817 6.573 8.063 1.00 97.69 93 ALA A N 1
ATOM 744 C CA . ALA A 1 93 ? -1.296 6.753 9.411 1.00 97.69 93 ALA A CA 1
ATOM 745 C C . ALA A 1 93 ? 0.226 6.572 9.478 1.00 97.69 93 ALA A C 1
ATOM 747 O O . ALA A 1 93 ? 0.897 7.242 10.261 1.00 97.69 93 ALA A O 1
ATOM 748 N N . ALA A 1 94 ? 0.780 5.682 8.652 1.00 97.94 94 ALA A N 1
ATOM 749 C CA . ALA A 1 94 ? 2.219 5.495 8.525 1.00 97.94 94 ALA A CA 1
ATOM 750 C C . ALA A 1 94 ? 2.599 4.988 7.129 1.00 97.94 94 ALA A C 1
ATOM 752 O O . ALA A 1 94 ? 1.782 4.433 6.394 1.00 97.94 94 ALA A O 1
ATOM 753 N N . LYS A 1 95 ? 3.876 5.146 6.784 1.00 97.50 95 LYS A N 1
ATOM 754 C CA . LYS A 1 95 ? 4.484 4.592 5.573 1.00 97.50 95 LYS A CA 1
ATOM 755 C C . LYS A 1 95 ? 5.824 3.949 5.904 1.00 97.50 95 LYS A C 1
ATOM 757 O O . LYS A 1 95 ? 6.495 4.358 6.849 1.00 97.50 95 LYS A O 1
ATOM 762 N N . MET A 1 96 ? 6.214 2.954 5.121 1.00 95.75 96 MET A N 1
ATOM 763 C CA . MET A 1 96 ? 7.441 2.189 5.322 1.00 95.75 96 MET A CA 1
ATOM 764 C C . MET A 1 96 ? 8.214 2.109 4.007 1.00 95.75 96 MET A C 1
ATOM 766 O O . MET A 1 96 ? 7.608 1.943 2.956 1.00 95.75 96 MET A O 1
ATOM 770 N N . ASN A 1 97 ? 9.540 2.246 4.064 1.00 95.44 97 ASN A N 1
ATOM 771 C CA . ASN A 1 97 ? 10.440 2.032 2.930 1.00 95.44 97 ASN A CA 1
ATOM 772 C C . ASN A 1 97 ? 11.684 1.297 3.416 1.00 95.44 97 ASN A C 1
ATOM 774 O O . ASN A 1 97 ? 12.308 1.710 4.396 1.00 95.44 97 ASN A O 1
ATOM 778 N N . LYS A 1 98 ? 12.056 0.227 2.724 1.00 96.44 98 LYS A N 1
ATOM 779 C CA . LYS A 1 98 ? 13.339 -0.445 2.889 1.00 96.44 98 LYS A CA 1
ATOM 780 C C . LYS A 1 98 ? 13.864 -0.797 1.515 1.00 96.44 98 LYS A C 1
ATOM 782 O O . LYS A 1 98 ? 13.144 -1.391 0.730 1.00 96.44 98 LYS A O 1
ATOM 787 N N . TRP A 1 99 ? 15.121 -0.486 1.253 1.00 96.00 99 TRP A N 1
ATOM 788 C CA . TRP A 1 99 ? 15.780 -0.895 0.024 1.00 96.00 99 TRP A CA 1
ATOM 789 C C . TRP A 1 99 ? 17.140 -1.523 0.325 1.00 96.00 99 TRP A C 1
ATOM 791 O O . TRP A 1 99 ? 17.657 -1.410 1.443 1.00 96.00 99 TRP A O 1
ATOM 801 N N . GLY A 1 100 ? 17.688 -2.224 -0.660 1.00 95.12 100 GLY A N 1
ATOM 802 C CA . GLY A 1 100 ? 19.032 -2.783 -0.616 1.00 95.12 100 GLY A CA 1
ATOM 803 C C . GLY A 1 100 ? 19.488 -3.234 -1.998 1.00 95.12 100 GLY A C 1
ATOM 804 O O . GLY A 1 100 ? 18.670 -3.628 -2.823 1.00 95.12 100 GLY A O 1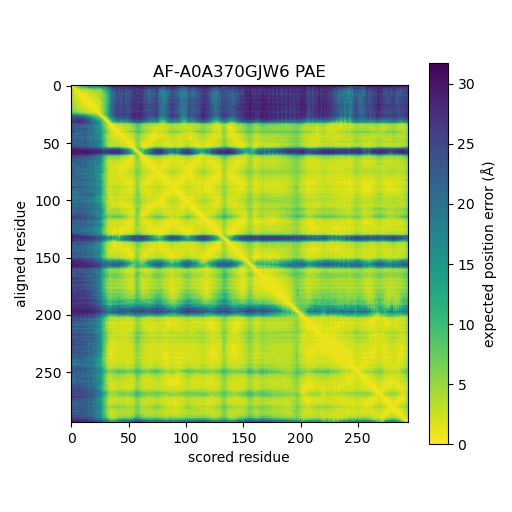
ATOM 805 N N . GLN A 1 101 ? 20.793 -3.190 -2.246 1.00 95.50 101 GLN A N 1
ATOM 806 C CA . GLN A 1 101 ? 21.398 -3.650 -3.497 1.00 95.50 101 GLN A CA 1
ATOM 807 C C . GLN A 1 101 ? 22.011 -5.038 -3.329 1.00 95.50 101 GLN A C 1
ATOM 809 O O . GLN A 1 101 ? 22.565 -5.345 -2.273 1.00 95.50 101 GLN A O 1
ATOM 814 N N . ASN A 1 102 ? 21.943 -5.870 -4.369 1.00 95.88 102 ASN A N 1
ATOM 815 C CA . ASN A 1 102 ? 22.504 -7.227 -4.375 1.00 95.88 102 ASN A CA 1
ATOM 816 C C . ASN A 1 102 ? 22.037 -8.098 -3.187 1.00 95.88 102 ASN A C 1
ATOM 818 O O . ASN A 1 102 ? 22.803 -8.866 -2.598 1.00 95.88 102 ASN A O 1
ATOM 822 N N . VAL A 1 103 ? 20.760 -7.978 -2.819 1.00 97.56 103 VAL A N 1
ATOM 823 C CA . VAL A 1 103 ? 20.132 -8.756 -1.741 1.00 97.56 103 VAL A CA 1
ATOM 824 C C . VAL A 1 103 ? 18.937 -9.544 -2.266 1.00 97.56 103 VAL A C 1
ATOM 826 O O . VAL A 1 103 ? 18.270 -9.149 -3.221 1.00 97.56 103 VAL A O 1
ATOM 829 N N . SER A 1 104 ? 18.666 -10.688 -1.641 1.00 98.06 104 SER A N 1
ATOM 830 C CA . SER A 1 104 ? 17.490 -11.523 -1.915 1.00 98.06 104 SER A CA 1
ATOM 831 C C . SER A 1 104 ? 16.420 -11.406 -0.828 1.00 98.06 104 SER A C 1
ATOM 833 O O . SER A 1 104 ? 15.296 -11.854 -1.037 1.00 98.06 104 SER A O 1
ATOM 835 N N . PHE A 1 105 ? 16.715 -10.764 0.302 1.00 98.62 105 PHE A N 1
ATOM 836 C CA . PHE A 1 105 ? 15.811 -10.661 1.442 1.00 98.62 105 PHE A CA 1
ATOM 837 C C . PHE A 1 105 ? 15.750 -9.229 1.966 1.00 98.62 105 PHE A C 1
ATOM 839 O O . PHE A 1 105 ? 16.790 -8.590 2.137 1.00 98.62 105 PHE A O 1
ATOM 846 N N . LEU A 1 106 ? 14.541 -8.752 2.259 1.00 98.44 106 LEU A N 1
ATOM 847 C CA . LEU A 1 106 ? 14.300 -7.509 2.980 1.00 98.44 106 LEU A CA 1
ATOM 848 C C . LEU A 1 106 ? 13.354 -7.757 4.153 1.00 98.44 106 LEU A C 1
ATOM 850 O O . LEU A 1 106 ? 12.417 -8.552 4.083 1.00 98.44 106 LEU A O 1
ATOM 854 N N . LYS A 1 107 ? 13.605 -7.022 5.234 1.00 98.19 107 LYS A N 1
ATOM 855 C CA . LYS A 1 107 ? 12.765 -6.978 6.424 1.00 98.19 107 LYS A CA 1
ATOM 856 C C . LYS A 1 107 ? 12.737 -5.560 6.962 1.00 98.19 107 LYS A C 1
ATOM 858 O O . LYS A 1 107 ? 13.783 -4.913 7.055 1.00 98.19 107 LYS A O 1
ATOM 863 N N . ASN A 1 108 ? 11.552 -5.099 7.336 1.00 96.38 108 ASN A N 1
ATOM 864 C CA . ASN A 1 108 ? 11.375 -3.816 7.990 1.00 96.38 108 ASN A CA 1
ATOM 865 C C . ASN A 1 108 ? 10.219 -3.866 8.993 1.00 96.38 108 ASN A C 1
ATOM 867 O O . ASN A 1 108 ? 9.264 -4.625 8.825 1.00 96.38 108 ASN A O 1
ATOM 871 N N . GLU A 1 109 ? 10.336 -3.087 10.061 1.00 97.19 109 GLU A N 1
ATOM 872 C CA . GLU A 1 109 ? 9.391 -3.065 11.173 1.00 97.19 109 GLU A CA 1
ATOM 873 C C . GLU A 1 109 ? 9.189 -1.620 11.636 1.00 97.19 109 GLU A C 1
ATOM 875 O O . GLU A 1 109 ? 10.105 -0.800 11.604 1.00 97.19 109 GLU A O 1
ATOM 880 N N . SER A 1 110 ? 7.977 -1.298 12.068 1.00 95.25 110 SER A N 1
ATOM 881 C CA . SER A 1 110 ? 7.625 -0.005 12.646 1.00 95.25 110 SER A CA 1
ATOM 882 C C . SER A 1 110 ? 6.564 -0.185 13.725 1.00 95.25 110 SER A C 1
ATOM 884 O O . SER A 1 110 ? 5.932 -1.239 13.828 1.00 95.25 110 SER A O 1
ATOM 886 N N . THR A 1 111 ? 6.378 0.842 14.548 1.00 95.06 111 THR A N 1
ATOM 887 C CA . THR A 1 111 ? 5.310 0.870 15.549 1.00 95.06 111 THR A CA 1
ATOM 888 C C . THR A 1 111 ? 4.410 2.064 15.278 1.00 95.06 111 THR A C 1
ATOM 890 O O . THR A 1 111 ? 4.900 3.176 15.100 1.00 95.06 111 THR A O 1
ATOM 893 N N . TYR A 1 112 ? 3.104 1.828 15.270 1.00 93.44 112 TYR A N 1
ATOM 894 C CA . TYR A 1 112 ? 2.069 2.854 15.241 1.00 93.44 112 TYR A CA 1
ATOM 895 C C . TYR A 1 112 ? 1.309 2.826 16.567 1.00 93.44 112 TYR A C 1
ATOM 897 O O . TYR A 1 112 ? 0.996 1.751 17.067 1.00 93.44 112 TYR A O 1
ATOM 905 N N . THR A 1 113 ? 1.004 3.984 17.141 1.00 92.38 113 THR A N 1
ATOM 906 C CA . THR A 1 113 ? 0.252 4.083 18.399 1.00 92.38 113 THR A CA 1
ATOM 907 C C . THR A 1 113 ? -1.021 4.874 18.157 1.00 92.38 113 THR A C 1
ATOM 909 O O . THR A 1 113 ? -0.989 5.900 17.479 1.00 92.38 113 THR A O 1
ATOM 912 N N . SER A 1 114 ? -2.128 4.409 18.729 1.00 89.88 114 SER A N 1
ATOM 913 C CA . SER A 1 114 ? -3.423 5.083 18.657 1.00 89.88 114 SER A CA 1
ATOM 914 C C . SER A 1 114 ? -4.178 4.940 19.973 1.00 89.88 114 SER A C 1
ATOM 916 O O . SER A 1 114 ? -4.040 3.949 20.688 1.00 89.88 114 SER A O 1
ATOM 918 N N . ASN A 1 115 ? -4.989 5.942 20.287 1.00 88.88 115 ASN A N 1
ATOM 919 C CA . ASN A 1 115 ? -5.929 5.961 21.406 1.00 88.88 115 ASN A CA 1
ATOM 920 C C . ASN A 1 115 ? -7.390 5.765 20.956 1.00 88.88 115 ASN A C 1
ATOM 922 O O . ASN A 1 115 ? -8.298 5.840 21.782 1.00 88.88 115 ASN A O 1
ATOM 926 N N . GLU A 1 116 ? -7.624 5.506 19.668 1.00 89.69 116 GLU A N 1
ATOM 927 C CA . GLU A 1 116 ? -8.952 5.314 19.083 1.00 89.69 116 GLU A CA 1
ATOM 928 C C . GLU A 1 116 ? -9.131 3.889 18.561 1.00 89.69 116 GLU A C 1
ATOM 930 O O . GLU A 1 116 ? -8.256 3.357 17.869 1.00 89.69 116 GLU A O 1
ATOM 935 N N . SER A 1 117 ? -10.304 3.298 18.802 1.00 92.75 117 SER A N 1
ATOM 936 C CA . SER A 1 117 ? -10.706 2.063 18.124 1.00 92.75 117 SER A CA 1
ATOM 937 C C . SER A 1 117 ? -10.675 2.251 16.608 1.00 92.75 117 SER A C 1
ATOM 939 O O . SER A 1 117 ? -11.187 3.238 16.075 1.00 92.75 117 SER A O 1
ATOM 941 N N . SER A 1 118 ? -10.047 1.320 15.903 1.00 95.06 118 SER A N 1
ATOM 942 C CA . SER A 1 118 ? -9.757 1.494 14.481 1.00 95.06 118 SER A CA 1
ATOM 943 C C . SER A 1 118 ? -9.639 0.175 13.738 1.00 95.06 118 SER A C 1
ATOM 945 O O . SER A 1 118 ? -9.203 -0.837 14.281 1.00 95.06 118 SER A O 1
ATOM 947 N N . LEU A 1 119 ? -10.001 0.211 12.459 1.00 97.50 119 LEU A N 1
ATOM 948 C CA . LEU A 1 119 ? -9.560 -0.769 11.482 1.00 97.50 119 LEU A CA 1
ATOM 949 C C . LEU A 1 119 ? -8.207 -0.309 10.938 1.00 97.50 119 LEU A C 1
ATOM 951 O O . LEU A 1 119 ? -8.110 0.739 10.293 1.00 97.50 119 LEU A O 1
ATOM 955 N N . LEU A 1 120 ? -7.173 -1.100 11.203 1.00 98.00 120 LEU A N 1
ATOM 956 C CA . LEU A 1 120 ? -5.863 -0.934 10.595 1.00 98.00 120 LEU A CA 1
ATOM 957 C C . LEU A 1 120 ? -5.774 -1.799 9.346 1.00 98.00 120 LEU A C 1
ATOM 959 O O . LEU A 1 120 ? -6.055 -2.995 9.409 1.00 98.00 120 LEU A O 1
ATOM 963 N N . GLN A 1 121 ? -5.353 -1.211 8.231 1.00 98.50 121 GLN A N 1
ATOM 964 C CA . GLN A 1 121 ? -5.131 -1.916 6.970 1.00 98.50 121 GLN A CA 1
ATOM 965 C C . GLN A 1 121 ? -3.752 -1.561 6.442 1.00 98.50 121 GLN A C 1
ATOM 967 O O . GLN A 1 121 ? -3.445 -0.387 6.244 1.00 98.50 121 GLN A O 1
ATOM 972 N N . SE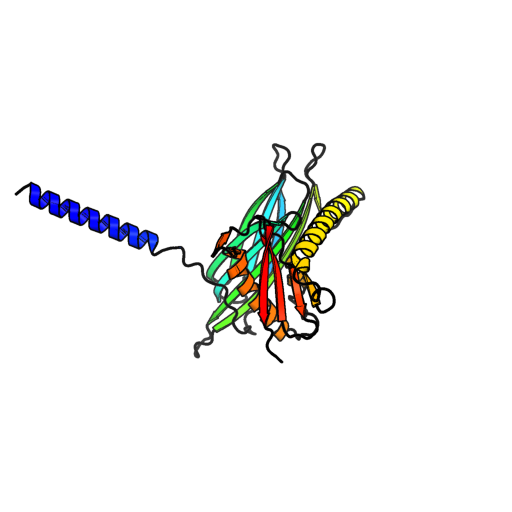R A 1 122 ? -2.921 -2.563 6.197 1.00 98.44 122 SER A N 1
ATOM 973 C CA . SER A 1 122 ? -1.638 -2.377 5.544 1.00 98.44 122 SER A CA 1
ATOM 974 C C . SER A 1 122 ? -1.661 -2.951 4.139 1.00 98.44 122 SER A C 1
ATOM 976 O O . SER A 1 122 ? -2.249 -3.997 3.872 1.00 98.44 122 SER A O 1
ATOM 978 N N . VAL A 1 123 ? -0.983 -2.260 3.233 1.00 98.62 123 VAL A N 1
ATOM 979 C CA . VAL A 1 123 ? -0.727 -2.714 1.868 1.00 98.62 123 VAL A CA 1
ATOM 980 C C . VAL A 1 123 ? 0.713 -2.384 1.524 1.00 98.62 123 VAL A C 1
ATOM 982 O O . VAL A 1 123 ? 1.207 -1.306 1.860 1.00 98.62 123 VAL A O 1
ATOM 985 N N . GLY A 1 124 ? 1.408 -3.324 0.897 1.00 98.12 124 GLY A N 1
ATOM 986 C CA . GLY A 1 124 ? 2.801 -3.162 0.516 1.00 98.12 124 GLY A CA 1
ATOM 987 C C . GLY A 1 124 ? 3.100 -3.710 -0.867 1.00 98.12 124 GLY A C 1
ATOM 988 O O . GLY A 1 124 ? 2.462 -4.659 -1.324 1.00 98.12 124 GLY A O 1
ATOM 989 N N . LEU A 1 125 ? 4.101 -3.108 -1.498 1.00 98.50 125 LEU A N 1
ATOM 990 C CA . LEU A 1 125 ? 4.750 -3.592 -2.704 1.00 98.50 125 LEU A CA 1
ATOM 991 C C . LEU A 1 125 ? 6.149 -4.079 -2.341 1.00 98.50 125 LEU A C 1
ATOM 993 O O . LEU A 1 125 ? 6.913 -3.357 -1.700 1.00 98.50 125 LEU A O 1
ATOM 997 N N . HIS A 1 126 ? 6.478 -5.274 -2.808 1.00 98.44 126 HIS A N 1
ATOM 998 C CA . HIS A 1 126 ? 7.824 -5.822 -2.810 1.00 98.44 126 HIS A CA 1
ATOM 999 C C . HIS A 1 126 ? 8.312 -5.832 -4.249 1.00 98.44 126 HIS A C 1
ATOM 1001 O O . HIS A 1 126 ? 7.696 -6.464 -5.110 1.00 98.44 126 HIS A O 1
ATOM 1007 N N . TYR A 1 127 ? 9.385 -5.101 -4.505 1.00 98.19 127 TYR A N 1
ATOM 1008 C CA . TYR A 1 127 ? 9.893 -4.836 -5.840 1.00 98.19 127 TYR A CA 1
ATOM 1009 C C . TYR A 1 127 ? 11.355 -5.269 -5.957 1.00 98.19 127 TYR A C 1
ATOM 1011 O O . TYR A 1 127 ? 12.142 -5.179 -5.004 1.00 98.19 127 TYR A O 1
ATOM 1019 N N . ALA A 1 128 ? 11.708 -5.768 -7.135 1.00 97.44 128 ALA A N 1
ATOM 1020 C CA . ALA A 1 128 ? 13.058 -6.137 -7.504 1.00 97.44 128 ALA A CA 1
ATOM 1021 C C . ALA A 1 128 ? 13.360 -5.648 -8.918 1.00 97.44 128 ALA A C 1
ATOM 1023 O O . ALA A 1 128 ? 12.601 -5.936 -9.837 1.00 97.44 128 ALA A O 1
ATOM 1024 N N . GLU A 1 129 ? 14.491 -4.976 -9.083 1.00 96.44 129 GLU A N 1
ATOM 1025 C CA . GLU A 1 129 ? 15.087 -4.681 -10.381 1.00 96.44 129 GLU A CA 1
ATOM 1026 C C . GLU A 1 129 ? 16.187 -5.700 -10.665 1.00 96.44 129 GLU A C 1
ATOM 1028 O O . GLU A 1 129 ? 17.050 -5.967 -9.818 1.00 96.44 129 GLU A O 1
ATOM 1033 N N . ILE A 1 130 ? 16.152 -6.284 -11.854 1.00 94.75 130 ILE A N 1
ATOM 1034 C CA . ILE A 1 130 ? 17.029 -7.374 -12.259 1.00 94.75 130 ILE A CA 1
ATOM 1035 C C . ILE A 1 130 ? 17.758 -6.929 -13.515 1.00 94.75 130 ILE A C 1
ATOM 1037 O O . ILE A 1 130 ? 17.155 -6.459 -14.475 1.00 94.75 130 ILE A O 1
ATOM 1041 N N . HIS A 1 131 ? 19.081 -7.055 -13.494 1.00 93.12 131 HIS A N 1
ATOM 1042 C CA . HIS A 1 131 ? 19.919 -6.756 -14.649 1.00 93.12 131 HIS A CA 1
ATOM 1043 C C . HIS A 1 131 ? 20.315 -8.075 -15.302 1.00 93.12 131 HIS A C 1
ATOM 1045 O O . HIS A 1 131 ? 20.933 -8.931 -14.661 1.00 93.12 131 HIS A O 1
ATOM 1051 N N . GLY A 1 132 ? 19.940 -8.247 -16.569 1.00 77.31 132 GLY A N 1
ATOM 1052 C CA . GLY A 1 132 ? 20.228 -9.450 -17.338 1.00 77.31 132 GLY A CA 1
ATOM 1053 C C . GLY A 1 132 ? 21.728 -9.676 -17.543 1.00 77.31 132 GLY A C 1
ATOM 1054 O O . GLY A 1 132 ? 22.528 -8.743 -17.657 1.00 77.31 132 GLY A O 1
ATOM 1055 N N . LYS A 1 133 ? 22.133 -10.948 -17.640 1.00 62.88 133 LYS A N 1
ATOM 1056 C CA . LYS A 1 133 ? 23.502 -11.314 -18.023 1.00 62.88 133 LYS A CA 1
ATOM 1057 C C . LYS A 1 133 ? 23.649 -11.229 -19.545 1.00 62.88 133 LYS A C 1
ATOM 1059 O O . LYS A 1 133 ? 23.318 -12.175 -20.248 1.00 62.88 133 LYS A O 1
ATOM 1064 N N . GLY A 1 134 ? 24.191 -10.119 -20.045 1.00 58.69 134 GLY A N 1
ATOM 1065 C CA . GLY A 1 134 ? 24.829 -10.062 -21.369 1.00 58.69 134 GLY A CA 1
ATOM 1066 C C . GLY A 1 134 ? 24.332 -8.978 -22.329 1.00 58.69 134 GLY A C 1
ATOM 1067 O O . GLY A 1 134 ? 25.153 -8.414 -23.042 1.00 58.69 134 GLY A O 1
ATOM 1068 N N . ASN A 1 135 ? 23.037 -8.652 -22.345 1.00 62.78 135 ASN A N 1
ATOM 1069 C CA . ASN A 1 135 ? 22.442 -7.695 -23.296 1.00 62.78 135 ASN A CA 1
ATOM 1070 C C . ASN A 1 135 ? 22.092 -6.322 -22.684 1.00 62.78 135 ASN A C 1
ATOM 1072 O O . ASN A 1 135 ? 21.664 -5.432 -23.415 1.00 62.78 135 ASN A O 1
ATOM 1076 N N . GLY A 1 136 ? 22.277 -6.137 -21.370 1.00 74.31 136 GLY A N 1
ATOM 1077 C CA . GLY A 1 136 ? 21.928 -4.893 -20.671 1.00 74.31 136 GLY A CA 1
ATOM 1078 C C . GLY A 1 136 ? 20.424 -4.688 -20.467 1.00 74.31 136 GLY A C 1
ATOM 1079 O O . GLY A 1 136 ? 20.002 -3.585 -20.134 1.00 74.31 136 GLY A O 1
ATOM 1080 N N . GLU A 1 137 ? 19.613 -5.727 -20.677 1.00 88.06 137 GLU A N 1
ATOM 1081 C CA . GLU A 1 137 ? 18.174 -5.674 -20.438 1.00 88.06 137 GLU A CA 1
ATOM 1082 C C . GLU A 1 137 ? 17.886 -5.581 -18.936 1.00 88.06 137 GLU A C 1
ATOM 1084 O O . GLU A 1 137 ? 18.456 -6.323 -18.129 1.00 88.06 137 GLU A O 1
ATOM 1089 N N . ILE A 1 138 ? 17.008 -4.647 -18.572 1.00 92.94 138 ILE A N 1
ATOM 1090 C CA . ILE A 1 138 ? 16.532 -4.465 -17.204 1.00 92.94 138 ILE A CA 1
ATOM 1091 C C . ILE A 1 138 ? 15.108 -5.005 -17.142 1.00 92.94 138 ILE A C 1
ATOM 1093 O O . ILE A 1 138 ? 14.231 -4.561 -17.887 1.00 92.94 138 ILE A O 1
ATOM 1097 N N . THR A 1 139 ? 14.893 -5.966 -16.254 1.00 95.31 139 THR A N 1
ATOM 1098 C CA . THR A 1 139 ? 13.594 -6.572 -15.959 1.00 95.31 139 THR A CA 1
ATOM 1099 C C . THR A 1 139 ? 13.228 -6.307 -14.503 1.00 95.31 139 THR A C 1
ATOM 1101 O O . THR A 1 139 ? 14.035 -5.806 -13.712 1.00 95.31 139 THR A O 1
ATOM 1104 N N . SER A 1 140 ? 11.988 -6.609 -14.126 1.00 95.88 140 SER A N 1
ATOM 1105 C CA . SER A 1 140 ? 11.560 -6.495 -12.735 1.00 95.88 140 SER A CA 1
ATOM 1106 C C . SER A 1 140 ? 10.813 -7.721 -12.236 1.00 95.88 140 SER A C 1
ATOM 1108 O O . SER A 1 140 ? 10.264 -8.502 -13.006 1.00 95.88 140 SER A O 1
ATOM 1110 N N . ALA A 1 141 ? 10.760 -7.882 -10.921 1.00 97.06 141 ALA A N 1
ATOM 1111 C CA . ALA A 1 141 ? 9.786 -8.742 -10.272 1.00 97.06 141 ALA A CA 1
ATOM 1112 C C . ALA A 1 141 ? 9.019 -7.924 -9.242 1.00 97.06 141 ALA A C 1
ATOM 1114 O O . ALA A 1 141 ? 9.580 -7.063 -8.561 1.00 97.06 141 ALA A O 1
ATOM 1115 N N . GLN A 1 142 ? 7.734 -8.231 -9.090 1.00 97.25 142 GLN A N 1
ATOM 1116 C CA . GLN A 1 142 ? 6.883 -7.559 -8.121 1.00 97.25 142 GLN A CA 1
ATOM 1117 C C . GLN A 1 142 ? 5.926 -8.540 -7.452 1.00 97.25 142 GLN A C 1
ATOM 1119 O O . GLN A 1 142 ? 5.415 -9.466 -8.084 1.00 97.25 142 GLN A O 1
ATOM 1124 N N . ARG A 1 143 ? 5.650 -8.320 -6.168 1.00 98.19 143 ARG A N 1
ATOM 1125 C CA . ARG A 1 143 ? 4.565 -8.986 -5.444 1.00 98.19 143 ARG A CA 1
AT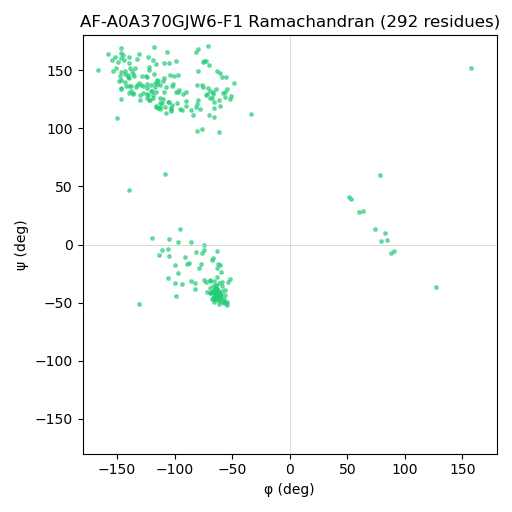OM 1126 C C . ARG A 1 143 ? 4.005 -8.029 -4.408 1.00 98.19 143 ARG A C 1
ATOM 1128 O O . ARG A 1 143 ? 4.755 -7.289 -3.781 1.00 98.19 143 ARG A O 1
ATOM 1135 N N . MET A 1 144 ? 2.694 -8.032 -4.219 1.00 98.56 144 MET A N 1
ATOM 1136 C CA . MET A 1 144 ? 2.060 -7.228 -3.178 1.00 98.56 144 MET A CA 1
ATOM 1137 C C . MET A 1 144 ? 1.756 -8.075 -1.947 1.00 98.56 144 MET A C 1
ATOM 1139 O O . MET A 1 144 ? 1.608 -9.294 -2.036 1.00 98.56 144 MET A O 1
ATOM 1143 N N . SER A 1 145 ? 1.603 -7.428 -0.803 1.00 98.62 145 SER A N 1
ATOM 1144 C CA . SER A 1 145 ? 1.104 -8.053 0.419 1.00 98.62 145 SER A CA 1
ATOM 1145 C C . SER A 1 145 ? 0.148 -7.109 1.138 1.00 98.62 145 SER A C 1
ATOM 1147 O O . SER A 1 145 ? 0.197 -5.892 0.952 1.00 98.62 145 SER A O 1
ATOM 1149 N N . GLN A 1 146 ? -0.740 -7.669 1.951 1.00 98.38 146 GLN A N 1
ATOM 1150 C CA . GLN A 1 146 ? -1.680 -6.900 2.755 1.00 98.38 146 GLN A CA 1
ATOM 1151 C C . GLN A 1 146 ? -1.916 -7.563 4.097 1.00 98.38 146 GLN A C 1
ATOM 1153 O O . GLN A 1 146 ? -1.724 -8.771 4.238 1.00 98.38 146 GLN A O 1
ATOM 1158 N N . ASP A 1 147 ? -2.383 -6.768 5.048 1.00 98.31 147 ASP A N 1
ATOM 1159 C CA . ASP A 1 147 ? -2.929 -7.262 6.296 1.00 98.31 147 ASP A CA 1
ATOM 1160 C C . ASP A 1 147 ? -4.013 -6.320 6.833 1.00 98.31 147 ASP A C 1
ATOM 1162 O O . ASP A 1 147 ? -4.042 -5.139 6.490 1.00 98.31 147 ASP A O 1
ATOM 1166 N N . GLN A 1 148 ? -4.917 -6.827 7.672 1.00 97.94 148 GLN A N 1
ATOM 1167 C CA . GLN A 1 148 ? -5.911 -5.986 8.340 1.00 97.94 148 GLN A CA 1
ATOM 1168 C C . GLN A 1 148 ? -6.310 -6.503 9.716 1.00 97.94 148 GLN A C 1
ATOM 1170 O O . GLN A 1 148 ? -6.493 -7.708 9.906 1.00 97.94 148 GLN A O 1
ATOM 1175 N N . ILE A 1 149 ? -6.491 -5.595 10.669 1.00 97.56 149 ILE A N 1
ATOM 1176 C CA . ILE A 1 149 ? -6.889 -5.924 12.036 1.00 97.56 149 ILE A CA 1
ATOM 1177 C C . ILE A 1 149 ? -7.774 -4.822 12.613 1.00 97.56 149 ILE A C 1
ATOM 1179 O O . ILE A 1 149 ? -7.470 -3.637 12.489 1.00 97.56 149 ILE A O 1
ATOM 1183 N N . TYR A 1 150 ? -8.865 -5.214 13.261 1.00 96.81 150 TYR A N 1
ATOM 1184 C CA . TYR A 1 150 ? -9.625 -4.329 14.131 1.00 96.81 150 TYR A CA 1
ATOM 1185 C C . TYR A 1 150 ? -8.897 -4.256 15.469 1.00 96.81 150 TYR A C 1
ATOM 1187 O O . TYR A 1 150 ? -8.642 -5.290 16.086 1.00 96.81 150 TYR A O 1
ATOM 1195 N N . ALA A 1 151 ? -8.552 -3.052 15.907 1.00 94.19 151 ALA A N 1
ATOM 1196 C CA . ALA A 1 151 ? -7.964 -2.769 17.206 1.00 94.19 151 ALA A CA 1
ATOM 1197 C C . ALA A 1 151 ? -8.977 -1.973 18.030 1.00 94.19 151 ALA A C 1
ATOM 1199 O O . ALA A 1 151 ? -9.371 -0.871 17.647 1.00 94.19 151 ALA A O 1
ATOM 1200 N N . ILE A 1 152 ? -9.431 -2.544 19.141 1.00 90.44 152 ILE A N 1
ATOM 1201 C CA . ILE A 1 152 ? -10.462 -1.961 19.992 1.00 90.44 152 ILE A CA 1
ATOM 1202 C C . ILE A 1 152 ? -9.798 -1.357 21.217 1.00 90.44 152 ILE A C 1
ATOM 1204 O O . ILE A 1 152 ? -9.211 -2.065 22.036 1.00 90.44 152 ILE A O 1
ATOM 1208 N N . GLN A 1 153 ? -9.933 -0.041 21.356 1.00 84.81 153 GLN A N 1
ATOM 1209 C CA . GLN A 1 153 ? -9.548 0.664 22.564 1.00 84.81 153 GLN A CA 1
ATOM 1210 C C . GLN A 1 153 ? -10.773 0.830 23.463 1.00 84.81 153 GLN A C 1
ATOM 1212 O O . GLN A 1 153 ? -11.731 1.525 23.126 1.00 84.81 153 GLN A O 1
ATOM 1217 N N . SER A 1 154 ? -10.723 0.215 24.642 1.00 73.00 154 SER A N 1
ATOM 1218 C CA . SER A 1 154 ? -11.746 0.347 25.676 1.00 73.00 154 SER A CA 1
ATOM 1219 C C . SER A 1 154 ? -11.154 1.018 26.910 1.00 73.00 154 SER A C 1
ATOM 1221 O O . SER A 1 154 ? -10.009 0.769 27.282 1.00 73.00 154 SER A O 1
ATOM 1223 N N . LYS A 1 155 ? -11.934 1.886 27.564 1.00 69.12 155 LYS A N 1
ATOM 1224 C CA . LYS A 1 155 ? -11.582 2.417 28.894 1.00 69.12 155 LYS A CA 1
ATOM 1225 C C . LYS A 1 155 ? -11.850 1.403 30.012 1.00 69.12 155 LYS A C 1
ATOM 1227 O O . LYS A 1 155 ? -11.361 1.587 31.119 1.00 69.12 155 LYS A O 1
ATOM 1232 N N . TRP A 1 156 ? -12.640 0.369 29.723 1.00 65.44 156 TRP A N 1
ATOM 1233 C CA . TRP A 1 156 ? -13.218 -0.545 30.711 1.00 65.44 156 TRP A CA 1
ATOM 1234 C C . TRP A 1 156 ? -12.679 -1.977 30.604 1.00 65.44 156 TRP A C 1
ATOM 1236 O O . TRP A 1 156 ? -12.945 -2.800 31.473 1.00 65.44 156 TRP A O 1
ATOM 1246 N N . SER A 1 157 ? -11.918 -2.282 29.553 1.00 64.19 157 SER A N 1
ATOM 1247 C CA . SER A 1 157 ? -11.323 -3.596 29.303 1.00 64.19 157 SER A CA 1
ATOM 1248 C C . SER A 1 157 ? -9.953 -3.450 28.640 1.00 64.19 157 SER A C 1
ATOM 1250 O O . SER A 1 157 ? -9.603 -2.379 28.139 1.00 64.19 157 SER A O 1
ATOM 1252 N N . ARG A 1 158 ? -9.155 -4.526 28.665 1.00 65.25 158 ARG A N 1
ATOM 1253 C CA . ARG A 1 158 ? -7.875 -4.562 27.943 1.00 65.25 158 ARG A CA 1
ATOM 1254 C C . ARG A 1 158 ? -8.115 -4.339 26.446 1.00 65.25 158 ARG A C 1
ATOM 1256 O O . ARG A 1 158 ? -9.133 -4.828 25.947 1.00 65.25 158 ARG A O 1
ATOM 1263 N N . PRO A 1 159 ? -7.205 -3.641 25.737 1.00 67.31 159 PRO A N 1
ATOM 1264 C CA . PRO A 1 159 ? -7.296 -3.521 24.291 1.00 67.31 159 PRO A CA 1
ATOM 1265 C C . PRO A 1 159 ? -7.430 -4.908 23.663 1.00 67.31 159 PRO A C 1
ATOM 1267 O O . PRO A 1 159 ? -6.616 -5.792 23.927 1.00 67.31 159 PRO A O 1
ATOM 1270 N N . SER A 1 160 ? -8.473 -5.107 22.866 1.00 84.19 160 SER A N 1
ATOM 1271 C CA . SER A 1 160 ? -8.699 -6.356 22.143 1.00 84.19 160 SER A CA 1
ATOM 1272 C C . SER A 1 160 ? -8.472 -6.130 20.657 1.00 84.19 160 SER A C 1
ATOM 1274 O O . SER A 1 160 ? -8.531 -5.003 20.159 1.00 84.19 160 SER A O 1
ATOM 1276 N N . SER A 1 161 ? -8.154 -7.196 19.930 1.00 92.81 161 SER A N 1
ATOM 1277 C CA . SER A 1 161 ? -7.982 -7.097 18.488 1.00 92.81 161 SER A CA 1
ATOM 1278 C C . SER A 1 161 ? -8.397 -8.375 17.790 1.00 92.81 161 SER A C 1
ATOM 1280 O O . SER A 1 161 ? -8.201 -9.466 18.324 1.00 92.81 161 SER A O 1
ATOM 1282 N N . PHE A 1 162 ? -8.970 -8.236 16.601 1.00 94.94 162 PHE A N 1
ATOM 1283 C CA . PHE A 1 162 ? -9.468 -9.360 15.820 1.00 94.94 162 PHE A CA 1
ATOM 1284 C C . PHE A 1 162 ? -9.406 -9.051 14.325 1.00 94.94 162 PHE A C 1
ATOM 1286 O O . PHE A 1 162 ? -9.492 -7.902 13.898 1.00 94.94 162 PHE A O 1
ATOM 1293 N N . ARG A 1 163 ? -9.257 -10.092 13.502 1.00 95.69 163 ARG A N 1
ATOM 1294 C CA . ARG A 1 163 ? -9.313 -9.968 12.032 1.00 95.69 163 ARG A CA 1
ATOM 1295 C C . ARG A 1 163 ? -10.679 -10.351 11.488 1.00 95.69 163 ARG A C 1
ATOM 1297 O O . ARG A 1 163 ? -11.230 -9.670 10.632 1.00 95.69 163 ARG A O 1
ATOM 1304 N N . VAL A 1 164 ? -11.214 -11.449 12.012 1.00 95.19 164 VAL A N 1
ATOM 1305 C CA . VAL A 1 164 ? -12.540 -11.971 11.695 1.00 95.19 164 VAL A CA 1
ATOM 1306 C C . VAL A 1 164 ? -13.316 -12.020 13.005 1.00 95.19 164 VAL A C 1
ATOM 1308 O O . VAL A 1 164 ? -12.818 -12.625 13.954 1.00 95.19 164 VAL A O 1
ATOM 1311 N N . PRO A 1 165 ? -14.491 -11.378 13.090 1.00 93.69 165 PRO A N 1
ATOM 1312 C CA . PRO A 1 165 ? -15.252 -11.348 14.325 1.00 93.69 165 PRO A CA 1
ATOM 1313 C C . PRO A 1 165 ? -15.804 -12.743 14.642 1.00 93.69 165 PRO A C 1
ATOM 1315 O O . PRO A 1 165 ? -16.494 -13.365 13.832 1.00 93.69 165 PRO A O 1
ATOM 1318 N N . SER A 1 166 ? -15.513 -13.214 15.844 1.00 94.06 166 SER A N 1
ATOM 1319 C CA . SER A 1 166 ? -15.913 -14.505 16.398 1.00 94.06 166 SER A CA 1
ATOM 1320 C C . SER A 1 166 ? -17.019 -14.368 17.450 1.00 94.06 166 SER A C 1
ATOM 1322 O O . SER A 1 166 ? -17.867 -15.253 17.567 1.00 94.06 166 SER A O 1
ATOM 1324 N N . SER A 1 167 ? -17.073 -13.234 18.160 1.00 93.62 167 SER A N 1
ATOM 1325 C CA . SER A 1 167 ? -18.082 -12.941 19.186 1.00 93.62 167 SER A CA 1
ATOM 1326 C C . SER A 1 167 ? -19.122 -11.909 18.722 1.00 93.62 167 SER A C 1
ATOM 1328 O O . SER A 1 167 ? -18.938 -11.205 17.726 1.00 93.62 167 SER A O 1
ATOM 1330 N N . ASN A 1 168 ? -20.242 -11.795 19.446 1.00 94.00 168 ASN A N 1
ATOM 1331 C CA . ASN A 1 168 ? -21.248 -10.760 19.172 1.00 94.00 168 ASN A CA 1
ATOM 1332 C C . ASN A 1 168 ? -20.700 -9.345 19.404 1.00 94.00 168 ASN A C 1
ATOM 1334 O O . ASN A 1 168 ? -21.044 -8.435 18.654 1.00 94.00 168 ASN A O 1
ATOM 1338 N N . GLU A 1 169 ? -19.826 -9.174 20.395 1.00 90.50 169 GLU A N 1
ATOM 1339 C CA . GLU A 1 169 ? -19.167 -7.898 20.676 1.00 90.50 169 GLU A CA 1
ATOM 1340 C C . GLU A 1 169 ? -18.234 -7.496 19.523 1.00 90.50 169 GLU A C 1
ATOM 1342 O O . GLU A 1 169 ? -18.300 -6.372 19.032 1.00 90.50 169 GLU A O 1
ATOM 1347 N N . GLU A 1 170 ? -17.431 -8.429 19.002 1.00 93.62 170 GLU A N 1
ATOM 1348 C CA . GLU A 1 170 ? -16.555 -8.174 17.850 1.00 93.62 170 GLU A CA 1
ATOM 1349 C C . GLU A 1 170 ? -17.360 -7.834 16.587 1.00 93.62 170 GLU A C 1
ATOM 1351 O O . GLU A 1 170 ? -16.988 -6.933 15.835 1.00 93.62 170 GLU A O 1
ATOM 1356 N N . LYS A 1 171 ? -18.506 -8.496 16.362 1.00 95.56 171 LYS A N 1
ATOM 1357 C CA . LYS A 1 171 ? -19.420 -8.154 15.255 1.00 95.56 171 LYS A CA 1
ATOM 1358 C C . LYS A 1 171 ? -19.989 -6.742 15.402 1.00 95.56 171 LYS A C 1
ATOM 1360 O O . LYS A 1 171 ? -20.073 -6.021 14.411 1.00 95.56 171 LYS A O 1
ATOM 1365 N N . GLN A 1 172 ? -20.368 -6.340 16.615 1.00 93.62 172 GLN A N 1
ATOM 1366 C CA . GLN A 1 172 ? -20.853 -4.985 16.885 1.00 93.62 172 GLN A CA 1
ATOM 1367 C C . GLN A 1 172 ? -19.764 -3.943 16.627 1.00 93.62 172 GLN A C 1
ATOM 1369 O O . GLN A 1 172 ? -20.011 -2.979 15.904 1.00 93.62 172 GLN A O 1
ATOM 1374 N N . TRP A 1 173 ? -18.553 -4.163 17.142 1.00 93.69 173 TRP A N 1
ATOM 1375 C CA . TRP A 1 173 ? -17.418 -3.272 16.904 1.00 93.69 173 TRP A CA 1
ATOM 1376 C C . TRP A 1 173 ? -17.062 -3.155 15.429 1.00 93.69 173 TRP A C 1
ATOM 1378 O O . TRP A 1 173 ? -16.879 -2.042 14.941 1.00 93.69 173 TRP A O 1
ATOM 1388 N N . LYS A 1 174 ? -17.022 -4.284 14.713 1.00 95.38 174 LYS A N 1
ATOM 1389 C CA . LYS A 1 174 ? -16.830 -4.296 13.264 1.00 95.38 174 LYS A CA 1
ATOM 1390 C C . LYS A 1 174 ? -17.868 -3.417 12.572 1.00 95.38 174 LYS A C 1
ATOM 1392 O O . LYS A 1 174 ? -17.492 -2.535 11.815 1.00 95.38 174 LYS A O 1
ATOM 1397 N N . ASN A 1 175 ? -19.152 -3.616 12.868 1.00 95.38 175 ASN A N 1
ATOM 1398 C CA . ASN A 1 175 ? -20.227 -2.846 12.244 1.00 95.38 175 ASN A CA 1
ATOM 1399 C C . ASN A 1 175 ? -20.108 -1.343 12.532 1.00 95.38 175 ASN A C 1
ATOM 1401 O O . ASN A 1 175 ? -20.260 -0.547 11.613 1.00 95.38 175 ASN A O 1
ATOM 1405 N N . ILE A 1 176 ? -19.808 -0.952 13.776 1.00 93.19 176 ILE A N 1
ATOM 1406 C CA . ILE A 1 176 ? -19.625 0.458 14.156 1.00 93.19 176 ILE A CA 1
ATOM 1407 C C . ILE A 1 176 ? -18.454 1.075 13.386 1.00 93.19 176 ILE A C 1
ATOM 1409 O O . ILE A 1 176 ? -18.602 2.133 12.776 1.00 93.19 176 ILE A O 1
ATOM 1413 N N . ILE A 1 177 ? -17.293 0.416 13.403 1.00 94.12 177 ILE A N 1
ATOM 1414 C CA . ILE A 1 177 ? -16.082 0.914 12.744 1.00 94.12 177 ILE A CA 1
ATOM 1415 C C . ILE A 1 177 ? -16.301 0.997 11.232 1.00 94.12 177 ILE A C 1
ATOM 1417 O O . ILE A 1 177 ? -16.019 2.032 10.633 1.00 94.12 177 ILE A O 1
ATOM 1421 N N . ASP A 1 178 ? -16.864 -0.043 10.622 1.00 94.75 178 ASP A N 1
ATOM 1422 C CA . ASP A 1 178 ? -17.123 -0.076 9.185 1.00 94.75 178 ASP A CA 1
ATOM 1423 C C . ASP A 1 178 ? -18.138 0.987 8.761 1.00 94.75 178 ASP A C 1
ATOM 1425 O O . ASP A 1 178 ? -17.939 1.631 7.739 1.00 94.75 178 ASP A O 1
ATOM 1429 N N . GLN A 1 179 ? -19.199 1.225 9.540 1.00 93.12 179 GLN A N 1
ATOM 1430 C CA . GLN A 1 179 ? -20.161 2.294 9.251 1.00 93.12 179 GLN A CA 1
ATOM 1431 C C . GLN A 1 179 ? -19.501 3.674 9.293 1.00 93.12 179 GLN A C 1
ATOM 1433 O O . GLN A 1 179 ? -19.742 4.496 8.409 1.00 93.12 179 GLN A O 1
ATOM 1438 N N . LEU A 1 180 ? -18.639 3.925 10.283 1.00 89.19 180 LEU A N 1
ATOM 1439 C CA . LEU A 1 180 ? -17.887 5.178 10.380 1.00 89.19 180 LEU A CA 1
ATOM 1440 C C . LEU A 1 180 ? -16.909 5.348 9.212 1.00 89.19 180 LEU A C 1
ATOM 1442 O O . LEU A 1 180 ? -16.756 6.454 8.691 1.00 89.19 180 LEU A O 1
ATOM 1446 N N . ILE A 1 181 ? -16.249 4.267 8.792 1.00 89.44 181 ILE A N 1
ATOM 1447 C CA . ILE A 1 181 ? -15.357 4.278 7.629 1.00 89.44 181 ILE A CA 1
ATOM 1448 C C . ILE A 1 181 ? -16.160 4.516 6.357 1.00 89.44 181 ILE A C 1
ATOM 1450 O O . ILE A 1 181 ? -15.781 5.379 5.574 1.00 89.44 181 ILE A O 1
ATOM 1454 N N . GLN A 1 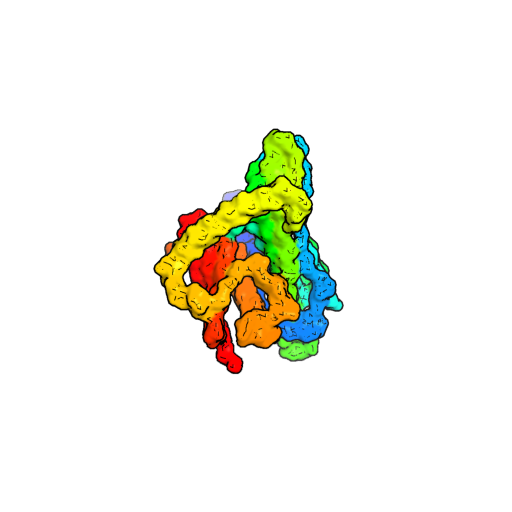182 ? -17.285 3.827 6.168 1.00 87.31 182 GLN A N 1
ATOM 1455 C CA . GLN A 1 182 ? -18.112 3.977 4.977 1.00 87.31 182 GLN A CA 1
ATOM 1456 C C . GLN A 1 182 ? -18.643 5.404 4.846 1.00 87.31 182 GLN A C 1
ATOM 1458 O O . GLN A 1 182 ? -18.532 5.984 3.778 1.00 87.31 182 GLN A O 1
ATOM 1463 N N . GLN A 1 183 ? -19.117 6.021 5.932 1.00 86.69 183 GLN A N 1
ATOM 1464 C CA . GLN A 1 183 ? -19.544 7.427 5.912 1.00 86.69 183 GLN A CA 1
ATOM 1465 C C . GLN A 1 183 ? -18.415 8.375 5.487 1.00 86.69 183 GLN A C 1
ATOM 1467 O O . GLN A 1 183 ? -18.645 9.329 4.742 1.00 86.69 183 GLN A O 1
ATOM 1472 N N . LYS A 1 184 ? -17.185 8.117 5.949 1.00 83.38 184 LYS A N 1
ATOM 1473 C CA . LYS A 1 184 ? -16.005 8.889 5.546 1.00 83.38 184 LYS A CA 1
ATOM 1474 C C . LYS A 1 184 ? -15.663 8.664 4.076 1.00 83.38 184 LYS A C 1
ATOM 1476 O O . LYS A 1 184 ? -15.465 9.638 3.357 1.00 83.38 184 LYS A O 1
ATOM 1481 N N . VAL A 1 185 ? -15.637 7.408 3.633 1.00 79.31 185 VAL A N 1
ATOM 1482 C CA . VAL A 1 185 ? -15.390 7.037 2.237 1.00 79.31 185 VAL A CA 1
ATOM 1483 C C . VAL A 1 185 ? -16.444 7.662 1.332 1.00 79.31 185 VAL A C 1
ATOM 1485 O O . VAL A 1 185 ? -16.062 8.302 0.368 1.00 79.31 185 VAL A O 1
ATOM 1488 N N . ASP A 1 186 ? -17.730 7.591 1.668 1.00 81.75 186 ASP A N 1
ATOM 1489 C CA . ASP A 1 186 ? -18.819 8.198 0.893 1.00 81.75 186 ASP A CA 1
ATOM 1490 C C . ASP A 1 186 ? -18.671 9.722 0.802 1.00 81.75 186 ASP A C 1
ATOM 1492 O O . ASP A 1 186 ? -18.852 10.309 -0.267 1.00 81.75 186 ASP A O 1
ATOM 1496 N N . TYR A 1 187 ? -18.297 10.379 1.904 1.00 82.94 187 TYR A N 1
ATOM 1497 C CA . TYR A 1 187 ? -18.016 11.813 1.910 1.00 82.94 187 TYR A CA 1
ATOM 1498 C C . TYR A 1 187 ? -16.828 12.164 0.993 1.00 82.94 187 TYR A C 1
ATOM 1500 O O . TYR A 1 187 ? -16.903 13.112 0.206 1.00 82.94 187 TYR A O 1
ATOM 1508 N N . TRP A 1 188 ? -15.740 11.392 1.053 1.00 80.19 188 TRP A N 1
ATOM 1509 C CA . TRP A 1 188 ? -14.544 11.609 0.234 1.00 80.19 188 TRP A CA 1
ATOM 1510 C C . TRP A 1 188 ? -14.755 11.255 -1.232 1.00 80.19 188 TRP A C 1
ATOM 1512 O O . TRP A 1 188 ? -14.317 12.006 -2.102 1.00 80.19 188 TRP A O 1
ATOM 1522 N N . GLU A 1 189 ? -15.454 10.156 -1.509 1.00 74.19 189 GLU A N 1
ATOM 1523 C CA . GLU A 1 189 ? -15.935 9.787 -2.833 1.00 74.19 189 GLU A CA 1
ATOM 1524 C C . GLU A 1 189 ? -16.775 10.921 -3.388 1.00 74.19 189 GLU A C 1
ATOM 1526 O O . GLU A 1 189 ? -16.481 11.377 -4.480 1.00 74.19 189 GLU A O 1
ATOM 1531 N N . GLY A 1 190 ? -17.749 11.444 -2.639 1.00 76.44 190 GLY A N 1
ATOM 1532 C CA . GLY A 1 190 ? -18.550 12.591 -3.061 1.00 76.44 190 GLY A CA 1
ATOM 1533 C C . GLY A 1 190 ? -17.682 13.788 -3.448 1.00 76.44 190 GLY A C 1
ATOM 1534 O O . GLY A 1 190 ? -17.810 14.310 -4.549 1.00 76.44 190 GLY A O 1
ATOM 1535 N N . LYS A 1 191 ? -16.719 14.172 -2.604 1.00 76.88 191 LYS A N 1
ATOM 1536 C CA . LYS A 1 191 ? -15.802 15.296 -2.881 1.00 76.88 191 LYS A CA 1
ATOM 1537 C C . LYS A 1 191 ? -14.858 15.063 -4.058 1.00 76.88 191 LYS A C 1
ATOM 1539 O O . LYS A 1 191 ? -14.478 16.010 -4.748 1.00 76.88 191 LYS A O 1
ATOM 1544 N N . THR A 1 192 ? -14.471 13.816 -4.277 1.00 70.44 192 THR A N 1
ATOM 1545 C CA . THR A 1 192 ? -13.566 13.416 -5.356 1.00 70.44 192 THR A CA 1
ATOM 1546 C C . THR A 1 192 ? -14.325 13.261 -6.680 1.00 70.44 192 THR A C 1
ATOM 1548 O O . THR A 1 192 ? -13.854 13.698 -7.727 1.00 70.44 192 THR A O 1
ATOM 1551 N N . LEU A 1 193 ? -15.546 12.722 -6.626 1.00 68.06 193 LEU A N 1
ATOM 1552 C CA . LEU A 1 193 ? -16.444 12.446 -7.750 1.00 68.06 193 LEU A CA 1
ATOM 1553 C C . LEU A 1 193 ? -17.350 13.619 -8.135 1.00 68.06 193 LEU A C 1
ATOM 1555 O O . LEU A 1 193 ? -17.855 13.615 -9.253 1.00 68.06 193 LEU A O 1
ATOM 1559 N N . GLU A 1 194 ? -17.521 14.647 -7.296 1.00 66.38 194 GLU A N 1
ATOM 1560 C CA . GLU A 1 194 ? -18.141 15.932 -7.681 1.00 66.38 194 GLU A CA 1
ATOM 1561 C C . GLU A 1 194 ? -17.471 16.503 -8.946 1.00 66.38 194 GLU A C 1
ATOM 1563 O O . GLU A 1 194 ? -18.117 17.157 -9.763 1.00 66.38 194 GLU A O 1
ATOM 1568 N N . LYS A 1 195 ? -16.184 16.199 -9.154 1.00 62.97 195 LYS A N 1
ATOM 1569 C CA . LYS A 1 195 ? -15.426 16.564 -10.358 1.00 62.97 195 LYS A CA 1
ATOM 1570 C C . LYS A 1 195 ? -15.469 15.505 -11.468 1.00 62.97 195 LYS A C 1
ATOM 1572 O O . LYS A 1 195 ? -15.041 15.797 -12.579 1.00 62.97 195 LYS A O 1
ATOM 1577 N N . LEU A 1 196 ? -15.973 14.297 -11.190 1.00 62.56 196 LEU A N 1
ATOM 1578 C CA . LEU A 1 196 ? -15.858 13.097 -12.034 1.00 62.56 196 LEU A CA 1
ATOM 1579 C C . LEU A 1 196 ? -17.153 12.234 -12.109 1.00 62.56 196 LEU A C 1
ATOM 1581 O O . LEU A 1 196 ? -17.086 11.004 -12.013 1.00 62.56 196 LEU A O 1
ATOM 1585 N N . PRO A 1 197 ? -18.352 12.810 -12.332 1.00 56.69 197 PRO A N 1
ATOM 1586 C CA . PRO A 1 197 ? -19.625 12.081 -12.221 1.00 56.69 197 PRO A CA 1
ATOM 1587 C C . PRO A 1 197 ? -19.795 10.917 -13.218 1.00 56.69 197 PRO A C 1
ATOM 1589 O O . PRO A 1 197 ? -20.461 9.928 -12.916 1.00 56.69 197 PRO A O 1
ATOM 1592 N N . LEU A 1 198 ? -19.156 10.978 -14.392 1.00 56.47 198 LEU A N 1
ATOM 1593 C CA . LEU A 1 198 ? -19.241 9.937 -15.431 1.00 56.47 198 LEU A CA 1
ATOM 1594 C C . LEU A 1 198 ? -18.408 8.680 -15.122 1.00 56.47 198 LEU A C 1
ATOM 1596 O O . LEU A 1 198 ? -18.496 7.685 -15.848 1.00 56.47 198 LEU A O 1
ATOM 1600 N N . GLN A 1 199 ? -17.594 8.703 -14.063 1.00 63.16 199 GLN A N 1
ATOM 1601 C CA . GLN A 1 199 ? -16.647 7.627 -13.787 1.00 63.16 199 GLN A CA 1
ATOM 1602 C C . GLN A 1 199 ? -17.260 6.474 -12.986 1.00 63.16 199 GLN A C 1
ATOM 1604 O O . GLN A 1 199 ? -16.910 5.325 -13.241 1.00 63.16 199 GLN A O 1
ATOM 1609 N N . LYS A 1 200 ? -18.240 6.707 -12.105 1.00 65.25 200 LYS A N 1
ATOM 1610 C CA . LYS A 1 200 ? -18.759 5.634 -11.232 1.00 65.25 200 LYS A CA 1
ATOM 1611 C C . LYS A 1 200 ? -19.441 4.489 -11.998 1.00 65.25 200 LYS A C 1
ATOM 1613 O O . LYS A 1 200 ? -19.297 3.329 -11.633 1.00 65.25 200 LYS A O 1
ATOM 1618 N N . GLN A 1 201 ? -20.144 4.786 -13.092 1.00 74.06 201 GLN A N 1
ATOM 1619 C CA . GLN A 1 201 ? -20.866 3.765 -13.871 1.00 74.06 201 GLN A CA 1
ATOM 1620 C C . GLN A 1 201 ? -19.961 3.007 -14.856 1.00 74.06 201 GLN A C 1
ATOM 1622 O O . GLN A 1 201 ? -20.149 1.809 -15.088 1.00 74.06 201 GLN A O 1
ATOM 1627 N N . ASN A 1 202 ? -18.948 3.684 -15.398 1.00 84.94 202 ASN A N 1
ATOM 1628 C CA . ASN A 1 202 ? -18.098 3.167 -16.473 1.00 84.94 202 ASN A CA 1
ATOM 1629 C C . ASN A 1 202 ? -16.776 2.562 -15.990 1.00 84.94 202 ASN A C 1
ATOM 1631 O O . ASN A 1 202 ? -15.984 2.117 -16.814 1.00 84.94 202 ASN A O 1
ATOM 1635 N N . ASN A 1 203 ? -16.540 2.512 -14.679 1.00 88.44 203 ASN A N 1
ATOM 1636 C CA . ASN A 1 203 ? -15.303 1.986 -14.114 1.00 88.44 203 ASN A CA 1
ATOM 1637 C C . ASN A 1 203 ? -15.571 0.826 -13.156 1.00 88.44 203 ASN A C 1
ATOM 1639 O O . ASN A 1 203 ? -16.641 0.723 -12.553 1.00 88.44 203 ASN A O 1
ATOM 1643 N N . TYR A 1 204 ? -14.586 -0.055 -13.028 1.00 92.50 204 TYR A N 1
ATOM 1644 C CA . TYR A 1 204 ? -14.426 -0.853 -11.819 1.00 92.50 204 TYR A CA 1
ATOM 1645 C C . TYR A 1 204 ? -13.733 0.014 -10.766 1.00 92.50 204 TYR A C 1
ATOM 1647 O O . TYR A 1 204 ? -12.810 0.754 -11.105 1.00 92.50 204 TYR A O 1
ATOM 1655 N N . ILE A 1 205 ? -14.195 -0.052 -9.520 1.00 90.81 205 ILE A N 1
ATOM 1656 C CA . ILE A 1 205 ? -13.697 0.783 -8.422 1.00 90.81 205 ILE A CA 1
ATOM 1657 C C . ILE A 1 205 ? -13.060 -0.127 -7.386 1.00 90.81 205 ILE A C 1
ATOM 1659 O O . ILE A 1 205 ? -13.672 -1.119 -6.992 1.00 90.81 205 ILE A O 1
ATOM 1663 N N . PHE A 1 206 ? -11.849 0.223 -6.968 1.00 92.56 206 PHE A N 1
ATOM 1664 C CA . PHE A 1 206 ? -11.102 -0.492 -5.941 1.00 92.56 206 PHE A CA 1
ATOM 1665 C C . PHE A 1 206 ? -10.466 0.499 -4.977 1.00 92.56 206 PHE A C 1
ATOM 1667 O O . PHE A 1 206 ? -10.001 1.560 -5.393 1.00 92.56 206 PHE A O 1
ATOM 1674 N N . LEU A 1 207 ? -10.359 0.133 -3.707 1.00 94.44 207 LEU A N 1
ATOM 1675 C CA . LEU A 1 207 ? -9.413 0.792 -2.812 1.00 94.44 207 LEU A CA 1
ATOM 1676 C C . LEU A 1 207 ? -8.013 0.221 -3.046 1.00 94.44 207 LEU A C 1
ATOM 1678 O O . LEU A 1 207 ? -7.852 -0.962 -3.351 1.00 94.44 207 LEU A O 1
ATOM 1682 N N . LEU A 1 208 ? -6.970 1.030 -2.842 1.00 97.75 208 LEU A N 1
ATOM 1683 C CA . LEU A 1 208 ? -5.586 0.545 -2.924 1.00 97.75 208 LEU A CA 1
ATOM 1684 C C . LEU A 1 208 ? -5.337 -0.677 -2.017 1.00 97.75 208 LEU A C 1
ATOM 1686 O O . LEU A 1 208 ? -4.566 -1.567 -2.372 1.00 97.75 208 LEU A O 1
ATOM 1690 N N . THR A 1 209 ? -6.021 -0.750 -0.873 1.00 97.12 209 THR A N 1
ATOM 1691 C CA . THR A 1 209 ? -5.957 -1.871 0.077 1.00 97.12 209 THR A CA 1
ATOM 1692 C C . THR A 1 209 ? -6.543 -3.182 -0.459 1.00 97.12 209 THR A C 1
ATOM 1694 O O . THR A 1 209 ? -6.308 -4.225 0.140 1.00 97.12 209 THR A O 1
ATOM 1697 N N . GLU A 1 210 ? -7.260 -3.165 -1.586 1.00 96.62 210 GLU A N 1
ATOM 1698 C CA . GLU A 1 210 ? -7.864 -4.347 -2.220 1.00 96.62 210 GLU A CA 1
ATOM 1699 C C . GLU A 1 210 ? -7.037 -4.882 -3.399 1.00 96.62 210 GLU A C 1
ATOM 1701 O O . GLU A 1 210 ? -7.208 -6.031 -3.825 1.00 96.62 210 GLU A O 1
ATOM 1706 N N . ILE A 1 211 ? -6.122 -4.066 -3.931 1.00 97.94 211 ILE A N 1
ATOM 1707 C CA . ILE A 1 211 ? -5.299 -4.402 -5.099 1.00 97.94 211 ILE A CA 1
ATOM 1708 C C . ILE A 1 211 ? -4.445 -5.665 -4.906 1.00 97.94 211 ILE A C 1
ATOM 1710 O O . ILE A 1 211 ? -4.340 -6.440 -5.861 1.00 97.94 211 ILE A O 1
ATOM 1714 N N . PRO A 1 212 ? -3.895 -5.977 -3.715 1.00 98.06 212 PRO A N 1
ATOM 1715 C CA . PRO A 1 212 ? -3.124 -7.207 -3.524 1.00 98.06 212 PRO A CA 1
ATOM 1716 C C . PRO A 1 212 ? -3.921 -8.495 -3.776 1.00 98.06 212 PRO A C 1
ATOM 1718 O O . PRO A 1 212 ? -3.321 -9.537 -4.044 1.00 98.06 212 PRO A O 1
ATOM 1721 N N . SER A 1 213 ? -5.261 -8.438 -3.788 1.00 97.06 213 SER A N 1
ATOM 1722 C CA . SER A 1 213 ? -6.097 -9.571 -4.209 1.00 97.06 213 SER A CA 1
ATOM 1723 C C . SER A 1 213 ? -5.885 -9.980 -5.677 1.00 97.06 213 SER A C 1
ATOM 1725 O O . SER A 1 213 ? -6.232 -11.102 -6.043 1.00 97.06 213 SER A O 1
ATOM 1727 N N . TYR A 1 214 ? -5.281 -9.116 -6.501 1.00 97.75 214 TYR A N 1
ATOM 1728 C CA . TYR A 1 214 ? -4.946 -9.345 -7.913 1.00 97.75 214 TYR A CA 1
ATOM 1729 C C . TYR A 1 214 ? -3.503 -9.829 -8.140 1.00 97.75 214 TYR A C 1
ATOM 1731 O O . TYR A 1 214 ? -3.031 -9.867 -9.273 1.00 97.75 214 TYR A O 1
ATOM 1739 N N . ASN A 1 215 ? -2.792 -10.249 -7.086 1.00 96.56 215 ASN A N 1
ATOM 1740 C CA . ASN A 1 215 ? -1.475 -10.885 -7.234 1.00 96.56 215 ASN A CA 1
ATOM 1741 C C . ASN A 1 215 ? -1.517 -12.116 -8.148 1.00 96.56 215 ASN A C 1
ATOM 1743 O O . ASN A 1 215 ? -0.637 -12.285 -8.988 1.00 96.56 215 ASN A O 1
ATOM 1747 N N . ASP A 1 216 ? -2.541 -12.958 -7.983 1.00 95.56 216 ASP A N 1
ATOM 1748 C CA . ASP A 1 216 ? -2.620 -14.282 -8.612 1.00 95.56 216 ASP A CA 1
ATOM 1749 C C . ASP A 1 216 ? -3.848 -14.416 -9.546 1.00 95.56 216 ASP A C 1
ATOM 1751 O O . ASP A 1 216 ? -4.108 -15.479 -10.106 1.00 95.56 216 ASP A O 1
ATOM 1755 N N . LYS A 1 217 ? -4.593 -13.322 -9.766 1.00 97.00 217 LYS A N 1
ATOM 1756 C CA . LYS A 1 217 ? -5.718 -13.232 -10.716 1.00 97.00 217 LYS A CA 1
ATOM 1757 C C . LYS A 1 217 ? -5.656 -11.913 -11.497 1.00 97.00 217 LYS A C 1
ATOM 1759 O O . LYS A 1 217 ? -5.177 -10.925 -10.949 1.00 97.00 217 LYS A O 1
ATOM 1764 N N . PRO A 1 218 ? -6.128 -11.859 -12.752 1.00 97.56 218 PRO A N 1
ATOM 1765 C CA . PRO A 1 218 ? -6.094 -10.624 -13.524 1.00 97.56 218 PRO A CA 1
ATOM 1766 C C . PRO A 1 218 ? -7.081 -9.573 -13.000 1.00 97.56 218 PRO A C 1
ATOM 1768 O O . PRO A 1 218 ? -8.122 -9.907 -12.427 1.00 97.56 218 PRO A O 1
ATOM 1771 N N . LEU A 1 219 ? -6.777 -8.302 -13.266 1.00 97.19 219 LEU A N 1
ATOM 1772 C CA . LEU A 1 219 ? -7.737 -7.207 -13.183 1.00 97.19 219 LEU A CA 1
ATOM 1773 C C . LEU A 1 219 ? -8.902 -7.459 -14.161 1.00 97.19 219 LEU A C 1
ATOM 1775 O O . LEU A 1 219 ? -8.691 -8.031 -15.237 1.00 97.19 219 LEU A O 1
ATOM 1779 N N . PRO A 1 220 ? -10.134 -7.024 -13.838 1.00 95.69 220 PRO A N 1
ATOM 1780 C CA . PRO A 1 220 ? -11.286 -7.255 -14.704 1.00 95.69 220 PRO A CA 1
ATOM 1781 C C . PRO A 1 220 ? -11.080 -6.704 -16.120 1.00 95.69 220 PRO A C 1
ATOM 1783 O O . PRO A 1 220 ? -10.765 -5.532 -16.301 1.00 95.69 220 PRO A O 1
ATOM 1786 N N . GLY A 1 221 ? -11.286 -7.555 -17.129 1.00 93.69 221 GLY A N 1
ATOM 1787 C CA . GLY A 1 221 ? -11.132 -7.190 -18.543 1.00 93.69 221 GLY A CA 1
ATOM 1788 C C . GLY A 1 221 ? -9.703 -7.282 -19.098 1.00 93.69 221 GLY A C 1
ATOM 1789 O O . GLY A 1 221 ? -9.501 -6.955 -20.269 1.00 93.69 221 GLY A O 1
ATOM 1790 N N . PHE A 1 222 ? -8.735 -7.749 -18.302 1.00 95.88 222 PHE A N 1
ATOM 1791 C CA . PHE A 1 222 ? -7.327 -7.870 -18.688 1.00 95.88 222 PHE A CA 1
ATOM 1792 C C . PHE A 1 222 ? -6.806 -9.303 -18.545 1.00 95.88 222 PHE A C 1
ATOM 1794 O O . PHE A 1 222 ? -7.373 -10.133 -17.837 1.00 95.88 222 PHE A O 1
ATOM 1801 N N . THR A 1 223 ? -5.695 -9.604 -19.213 1.00 95.94 223 THR A N 1
ATOM 1802 C CA . THR A 1 223 ? -4.896 -10.803 -18.931 1.00 95.94 223 THR A CA 1
ATOM 1803 C C . THR A 1 223 ? -4.013 -10.576 -17.705 1.00 95.94 223 THR A C 1
ATOM 1805 O O . THR A 1 223 ? -3.840 -9.446 -17.238 1.00 95.94 223 THR A O 1
ATOM 1808 N N . LYS A 1 224 ? -3.407 -11.644 -17.175 1.00 95.38 224 LYS A N 1
ATOM 1809 C CA . LYS A 1 224 ? -2.503 -11.523 -16.025 1.00 95.38 224 LYS A CA 1
ATOM 1810 C C . LYS A 1 224 ? -1.293 -10.639 -16.331 1.00 95.38 224 LYS A C 1
ATOM 1812 O O . LYS A 1 224 ? -1.016 -9.722 -15.573 1.00 95.38 224 LYS A O 1
ATOM 1817 N N . SER A 1 225 ? -0.654 -10.847 -17.481 1.00 94.00 225 SER A N 1
ATOM 1818 C CA . SER A 1 225 ? 0.498 -10.044 -17.907 1.00 94.00 225 SER A CA 1
ATOM 1819 C C . SER A 1 225 ? 0.144 -8.560 -18.066 1.00 94.00 225 SER A C 1
ATOM 1821 O O . SER A 1 225 ? 0.874 -7.709 -17.570 1.00 94.00 225 SER A O 1
ATOM 1823 N N . GLN A 1 226 ? -1.007 -8.244 -18.671 1.00 95.44 226 GLN A N 1
ATOM 1824 C CA . GLN A 1 226 ? -1.494 -6.861 -18.763 1.00 95.44 226 GLN A CA 1
ATOM 1825 C C . GLN A 1 226 ? -1.760 -6.260 -17.379 1.00 95.44 226 GLN A C 1
ATOM 1827 O O . GLN A 1 226 ? -1.409 -5.112 -17.120 1.00 95.44 226 GLN A O 1
ATOM 1832 N N . SER A 1 227 ? -2.357 -7.045 -16.480 1.00 96.56 227 SER A N 1
ATOM 1833 C CA . SER A 1 227 ? -2.631 -6.620 -15.106 1.00 96.56 227 SER A CA 1
ATOM 1834 C C . SER A 1 227 ? -1.343 -6.304 -14.355 1.00 96.56 227 SER A C 1
ATOM 1836 O O . SER A 1 227 ? -1.282 -5.293 -13.665 1.00 96.56 227 SER A O 1
ATOM 1838 N N . ASP A 1 228 ? -0.300 -7.113 -14.539 1.00 95.62 228 ASP A N 1
ATOM 1839 C CA . ASP A 1 228 ? 1.002 -6.898 -13.908 1.00 95.62 228 ASP A CA 1
ATOM 1840 C C . ASP A 1 228 ? 1.661 -5.603 -14.382 1.00 95.62 228 ASP A C 1
ATOM 1842 O O . ASP A 1 228 ? 2.163 -4.839 -13.557 1.00 95.62 228 ASP A O 1
ATOM 1846 N N . THR A 1 229 ? 1.581 -5.298 -15.679 1.00 95.75 229 THR A N 1
ATOM 1847 C CA . THR A 1 229 ? 2.018 -4.003 -16.219 1.00 95.75 229 THR A CA 1
ATOM 1848 C C . THR A 1 229 ? 1.213 -2.840 -15.646 1.00 95.75 229 THR A C 1
ATOM 1850 O O . THR A 1 229 ? 1.785 -1.835 -15.226 1.00 95.75 229 THR A O 1
ATOM 1853 N N . ILE A 1 230 ? -0.116 -2.963 -15.593 1.00 96.69 230 ILE A N 1
ATOM 1854 C CA . ILE A 1 230 ? -0.988 -1.910 -15.060 1.00 96.69 230 ILE A CA 1
ATOM 1855 C C . ILE A 1 230 ? -0.679 -1.645 -13.583 1.00 96.69 230 ILE A C 1
ATOM 1857 O O . ILE A 1 230 ? -0.561 -0.485 -13.197 1.00 96.69 230 ILE A O 1
ATOM 1861 N N . ILE A 1 231 ? -0.519 -2.702 -12.783 1.00 97.25 231 ILE A N 1
ATOM 1862 C CA . ILE A 1 231 ? -0.209 -2.629 -11.351 1.00 97.25 231 ILE A CA 1
ATOM 1863 C C . ILE A 1 231 ? 1.198 -2.069 -11.120 1.00 97.25 231 ILE A C 1
ATOM 1865 O O . ILE A 1 231 ? 1.378 -1.247 -10.224 1.00 97.25 231 ILE A O 1
ATOM 1869 N N . GLY A 1 232 ? 2.184 -2.468 -11.924 1.00 96.50 232 GLY A N 1
ATOM 1870 C CA . GLY A 1 232 ? 3.547 -1.948 -11.813 1.00 96.50 232 GLY A CA 1
ATOM 1871 C C . GLY A 1 232 ? 3.605 -0.436 -12.043 1.00 96.50 232 GLY A C 1
ATOM 1872 O O . GLY A 1 232 ? 4.119 0.303 -11.205 1.00 96.50 232 GLY A O 1
ATOM 1873 N N . ASN A 1 233 ? 2.960 0.038 -13.114 1.00 96.06 233 ASN A N 1
ATOM 1874 C CA . ASN A 1 233 ? 2.831 1.468 -13.408 1.00 96.06 233 ASN A CA 1
ATOM 1875 C C . ASN A 1 233 ? 2.037 2.227 -12.329 1.00 96.06 233 ASN A C 1
ATOM 1877 O O . ASN A 1 233 ? 2.403 3.347 -11.966 1.00 96.06 233 ASN A O 1
ATOM 1881 N N . LEU A 1 234 ? 0.978 1.615 -11.782 1.00 97.31 234 LEU A N 1
ATOM 1882 C CA . LEU A 1 234 ? 0.207 2.180 -10.673 1.00 97.31 234 LEU A CA 1
ATOM 1883 C C . LEU A 1 234 ? 1.114 2.437 -9.465 1.00 97.31 234 LEU A C 1
ATOM 1885 O O . LEU A 1 234 ? 1.091 3.525 -8.891 1.00 97.31 234 LEU A O 1
ATOM 1889 N N . TRP A 1 235 ? 1.929 1.455 -9.086 1.00 97.81 235 TRP A N 1
ATOM 1890 C CA . TRP A 1 235 ? 2.829 1.572 -7.943 1.00 97.81 235 TRP A CA 1
ATOM 1891 C C . TRP A 1 235 ? 3.976 2.552 -8.167 1.00 97.81 235 TRP A C 1
ATOM 1893 O O . TRP A 1 235 ? 4.308 3.299 -7.247 1.00 97.81 235 TRP A O 1
ATOM 1903 N N . GLU A 1 236 ? 4.538 2.615 -9.373 1.00 96.12 236 GLU A N 1
ATOM 1904 C CA . GLU A 1 236 ? 5.479 3.672 -9.753 1.00 96.12 236 GLU A CA 1
ATOM 1905 C C . GLU A 1 236 ? 4.840 5.064 -9.585 1.00 96.12 236 GLU A C 1
ATOM 1907 O O . GLU A 1 236 ? 5.419 5.962 -8.963 1.00 96.12 236 GLU A O 1
ATOM 1912 N N . GLY A 1 237 ? 3.610 5.237 -10.081 1.00 95.88 237 GLY A N 1
ATOM 1913 C CA . GLY A 1 237 ? 2.850 6.478 -9.949 1.00 95.88 237 GLY A CA 1
ATOM 1914 C C . GLY A 1 237 ? 2.571 6.849 -8.491 1.00 95.88 237 GLY A C 1
ATOM 1915 O O . GLY A 1 237 ? 2.789 7.999 -8.100 1.00 95.88 237 GLY A O 1
ATOM 1916 N N . LEU A 1 238 ? 2.146 5.881 -7.675 1.00 97.62 238 LEU A N 1
ATOM 1917 C CA . LEU A 1 238 ? 1.920 6.053 -6.239 1.00 97.62 238 LEU A CA 1
ATOM 1918 C C . LEU A 1 238 ? 3.214 6.379 -5.497 1.00 97.62 238 LEU A C 1
ATOM 1920 O O . LEU A 1 238 ? 3.211 7.244 -4.625 1.00 97.62 238 LEU A O 1
ATOM 1924 N N . TYR A 1 239 ? 4.333 5.743 -5.841 1.00 96.69 239 TYR A N 1
ATOM 1925 C CA . TYR A 1 239 ? 5.614 6.053 -5.218 1.00 96.69 239 TYR A CA 1
ATOM 1926 C C . TYR A 1 239 ? 5.989 7.523 -5.448 1.00 96.69 239 TYR A C 1
ATOM 1928 O O . TYR A 1 239 ? 6.264 8.265 -4.501 1.00 96.69 239 TYR A O 1
ATOM 1936 N N . LYS A 1 240 ? 5.910 7.971 -6.704 1.00 94.56 240 LYS A N 1
ATOM 1937 C CA . LYS A 1 240 ? 6.299 9.326 -7.111 1.00 94.56 240 LYS A CA 1
ATOM 1938 C C . LYS A 1 240 ? 5.370 10.413 -6.565 1.00 94.56 240 LYS A C 1
ATOM 1940 O O . LYS A 1 240 ? 5.860 11.452 -6.138 1.00 94.56 240 LYS A O 1
ATOM 1945 N N . ASN A 1 241 ? 4.057 10.179 -6.577 1.00 95.69 241 ASN A N 1
ATOM 1946 C CA . ASN A 1 241 ? 3.055 11.235 -6.363 1.00 95.69 241 ASN A CA 1
ATOM 1947 C C . ASN A 1 241 ? 2.275 11.123 -5.045 1.00 95.69 241 ASN A C 1
ATOM 1949 O O . ASN A 1 241 ? 1.455 11.989 -4.747 1.00 95.69 241 ASN A O 1
ATOM 1953 N N . TYR A 1 242 ? 2.492 10.054 -4.280 1.00 96.75 242 TYR A N 1
ATOM 1954 C CA . TYR A 1 242 ? 1.845 9.839 -2.988 1.00 96.75 242 TYR A CA 1
ATOM 1955 C C . TYR A 1 242 ? 2.876 9.473 -1.918 1.00 96.75 242 TYR A C 1
ATOM 1957 O O . TYR A 1 242 ? 2.964 10.147 -0.904 1.00 96.75 242 TYR A O 1
ATOM 1965 N N . PHE A 1 243 ? 3.742 8.482 -2.147 1.00 96.81 243 PHE A N 1
ATOM 1966 C CA . PHE A 1 243 ? 4.723 8.046 -1.147 1.00 96.81 243 PHE A CA 1
ATOM 1967 C C . PHE A 1 243 ? 5.785 9.113 -0.834 1.00 96.81 243 PHE A C 1
ATOM 1969 O O . PHE A 1 243 ? 6.068 9.381 0.340 1.00 96.81 243 PHE A O 1
ATOM 1976 N N . LEU A 1 244 ? 6.411 9.697 -1.863 1.00 94.25 244 LEU A N 1
ATOM 1977 C CA . LEU A 1 244 ? 7.490 10.678 -1.697 1.00 94.25 244 LEU A CA 1
ATOM 1978 C C . LEU A 1 244 ? 6.992 12.038 -1.193 1.00 94.25 244 LEU A C 1
ATOM 1980 O O . LEU A 1 244 ? 7.706 12.697 -0.438 1.00 94.25 244 LEU A O 1
ATOM 1984 N N . GLY A 1 245 ? 5.779 12.420 -1.580 1.00 94.75 245 GLY A N 1
ATOM 1985 C CA . GLY A 1 245 ? 5.163 13.713 -1.304 1.00 94.75 245 GLY A CA 1
ATOM 1986 C C . GLY A 1 245 ? 4.071 14.000 -2.330 1.00 94.75 245 GLY A C 1
ATOM 1987 O O . GLY A 1 245 ? 4.141 13.514 -3.459 1.00 94.75 245 GLY A O 1
ATOM 1988 N N . ILE A 1 246 ? 3.067 14.782 -1.943 1.00 96.44 246 ILE A N 1
ATOM 1989 C CA . ILE A 1 246 ? 1.943 15.133 -2.812 1.00 96.44 246 ILE A CA 1
ATOM 1990 C C . ILE A 1 246 ? 2.149 16.555 -3.318 1.00 96.44 246 ILE A C 1
ATOM 1992 O O . ILE A 1 246 ? 2.155 17.503 -2.535 1.00 96.44 246 ILE A O 1
ATOM 1996 N N . LYS A 1 247 ? 2.306 16.724 -4.631 1.00 94.00 247 LYS A N 1
ATOM 1997 C CA . LYS A 1 247 ? 2.392 18.054 -5.241 1.00 94.00 247 LYS A CA 1
ATOM 1998 C C . LYS A 1 247 ? 0.996 18.668 -5.363 1.00 94.00 247 LYS A C 1
ATOM 2000 O O . LYS A 1 247 ? 0.160 18.161 -6.104 1.00 94.00 247 LYS A O 1
ATOM 2005 N N . LEU A 1 248 ? 0.776 19.774 -4.663 1.00 93.12 248 LEU A N 1
ATOM 2006 C CA . LEU A 1 248 ? -0.468 20.540 -4.682 1.00 93.12 248 LEU A CA 1
ATOM 2007 C C . LEU A 1 248 ? -0.533 21.481 -5.895 1.00 93.12 248 LEU A C 1
ATOM 2009 O O . LEU A 1 248 ? 0.483 21.786 -6.532 1.00 93.12 248 LEU A O 1
ATOM 2013 N N . LYS A 1 249 ? -1.726 22.007 -6.198 1.00 88.56 249 LYS A N 1
ATOM 2014 C CA . LYS A 1 249 ? -1.945 22.940 -7.325 1.00 88.56 249 LYS A CA 1
ATOM 2015 C C . LYS A 1 249 ? -1.120 24.222 -7.258 1.00 88.56 249 LYS A C 1
ATOM 2017 O O . LYS A 1 249 ? -0.731 24.752 -8.294 1.00 88.56 249 LYS A O 1
ATOM 2022 N N . ASN A 1 250 ? -0.846 24.717 -6.055 1.00 89.19 250 ASN A N 1
ATOM 2023 C CA . ASN A 1 250 ? 0.005 25.891 -5.828 1.00 89.19 250 ASN A CA 1
ATOM 2024 C C . ASN A 1 250 ? 1.512 25.592 -6.022 1.00 89.19 250 ASN A C 1
ATOM 2026 O O . ASN A 1 250 ? 2.340 26.481 -5.845 1.00 89.19 250 ASN A O 1
ATOM 2030 N N . GLY A 1 251 ? 1.874 24.347 -6.356 1.00 89.75 251 GLY A N 1
ATOM 2031 C CA . GLY A 1 251 ? 3.245 23.895 -6.564 1.00 89.75 251 GLY A CA 1
ATOM 2032 C C . GLY A 1 251 ? 3.969 23.412 -5.305 1.00 89.75 251 GLY A C 1
ATOM 2033 O O . GLY A 1 251 ? 5.063 22.864 -5.441 1.00 89.75 251 GLY A O 1
ATOM 2034 N N . THR A 1 252 ? 3.391 23.565 -4.108 1.00 92.62 252 THR A N 1
ATOM 2035 C CA . THR A 1 252 ? 4.000 23.076 -2.860 1.00 92.62 252 THR A CA 1
ATOM 2036 C C . THR A 1 252 ? 3.860 21.562 -2.721 1.00 92.62 252 THR A C 1
ATOM 2038 O O . THR A 1 252 ? 2.962 20.966 -3.312 1.00 92.62 252 THR A O 1
ATOM 2041 N N . ILE A 1 253 ? 4.739 20.940 -1.933 1.00 94.38 253 ILE A N 1
ATOM 2042 C CA . ILE A 1 253 ? 4.694 19.503 -1.639 1.00 94.38 253 ILE A CA 1
ATOM 2043 C C . ILE A 1 253 ? 4.166 19.307 -0.215 1.00 94.38 253 ILE A C 1
ATOM 2045 O O . ILE A 1 253 ? 4.750 19.829 0.733 1.00 94.38 253 ILE A O 1
ATOM 2049 N N . GLU A 1 254 ? 3.079 18.552 -0.074 1.00 95.19 254 GLU A N 1
ATOM 2050 C CA . GLU A 1 254 ? 2.497 18.143 1.207 1.00 95.19 254 GLU A CA 1
ATOM 2051 C C . GLU A 1 254 ? 2.972 16.731 1.598 1.00 95.19 254 GLU A C 1
ATOM 2053 O O . GLU A 1 254 ? 3.178 15.866 0.739 1.00 95.19 254 GLU A O 1
ATOM 2058 N N . ASP A 1 255 ? 3.152 16.491 2.901 1.00 95.75 255 ASP A N 1
ATOM 2059 C CA . ASP A 1 255 ? 3.383 15.143 3.431 1.00 95.75 255 ASP A CA 1
ATOM 2060 C C . ASP A 1 255 ? 2.110 14.295 3.244 1.00 95.75 255 ASP A C 1
ATOM 2062 O O . ASP A 1 255 ? 1.029 14.736 3.638 1.00 95.75 255 ASP A O 1
ATOM 2066 N N . PRO A 1 256 ? 2.196 13.081 2.672 1.00 96.81 256 PRO A N 1
ATOM 2067 C CA . PRO A 1 256 ? 1.029 12.229 2.478 1.00 96.81 256 PRO A CA 1
ATOM 2068 C C . PRO A 1 256 ? 0.332 11.775 3.762 1.00 96.81 256 PRO A C 1
ATOM 2070 O O . PRO A 1 256 ? -0.832 11.378 3.690 1.00 96.81 256 PRO A O 1
ATOM 2073 N N . LEU A 1 257 ? 0.990 11.796 4.925 1.00 97.81 257 LEU A N 1
ATOM 2074 C CA . LEU A 1 257 ? 0.362 11.383 6.182 1.00 97.81 257 LEU A CA 1
ATOM 2075 C C . LEU A 1 257 ? -0.901 12.209 6.478 1.00 97.81 257 LEU A C 1
ATOM 2077 O O . LEU A 1 257 ? -0.889 13.438 6.465 1.00 97.81 257 LEU A O 1
ATOM 2081 N N . GLY A 1 258 ? -1.999 11.521 6.791 1.00 96.88 258 GLY A N 1
ATOM 2082 C CA . GLY A 1 258 ? -3.320 12.127 6.964 1.00 96.88 258 GLY A CA 1
ATOM 2083 C C . GLY A 1 258 ? -4.170 12.186 5.691 1.00 96.88 258 GLY A C 1
ATOM 2084 O O . GLY A 1 258 ? -5.341 12.542 5.780 1.00 96.88 258 GLY A O 1
ATOM 2085 N N . SER A 1 259 ? -3.623 11.808 4.533 1.00 96.62 259 SER A N 1
ATOM 2086 C CA . SER A 1 259 ? -4.388 11.674 3.288 1.00 96.62 259 SER A CA 1
ATOM 2087 C C . SER A 1 259 ? -5.252 10.414 3.297 1.00 96.62 259 SER A C 1
ATOM 2089 O O . SER A 1 259 ? -4.961 9.447 4.003 1.00 96.62 259 SER A O 1
ATOM 2091 N N . THR A 1 260 ? -6.303 10.387 2.487 1.00 95.75 260 THR A N 1
ATOM 2092 C CA . THR A 1 260 ? -7.179 9.215 2.365 1.00 95.75 260 THR A CA 1
ATOM 2093 C C . THR A 1 260 ? -6.493 8.089 1.599 1.00 95.75 260 THR A C 1
ATOM 2095 O O . THR A 1 260 ? -5.578 8.329 0.805 1.00 95.75 260 THR A O 1
ATOM 2098 N N . VAL A 1 261 ? -6.967 6.858 1.795 1.00 95.94 261 VAL A N 1
ATOM 2099 C CA . VAL A 1 261 ? -6.626 5.730 0.924 1.00 95.94 261 VAL A CA 1
ATOM 2100 C C . VAL A 1 261 ? -6.946 6.081 -0.538 1.00 95.94 261 VAL A C 1
ATOM 2102 O O . VAL A 1 261 ? -8.024 6.619 -0.810 1.00 95.94 261 VAL A O 1
ATOM 2105 N N . PRO A 1 262 ? -6.032 5.815 -1.488 1.00 95.88 262 PRO A N 1
ATOM 2106 C CA . PRO A 1 262 ? -6.318 6.030 -2.898 1.00 95.88 262 PRO A CA 1
ATOM 2107 C C . PRO A 1 262 ? -7.436 5.124 -3.412 1.00 95.88 262 PRO A C 1
ATOM 2109 O O . PRO A 1 262 ? -7.428 3.912 -3.179 1.00 95.88 262 PRO A O 1
ATOM 2112 N N . ILE A 1 263 ? -8.365 5.729 -4.147 1.00 93.44 263 ILE A N 1
ATOM 2113 C CA . ILE A 1 263 ? -9.428 5.059 -4.892 1.00 93.44 263 ILE A CA 1
ATOM 2114 C C . ILE A 1 263 ? -8.969 4.920 -6.339 1.00 93.44 263 ILE A C 1
ATOM 2116 O O . ILE A 1 263 ? -8.492 5.878 -6.947 1.00 93.44 263 ILE A O 1
ATOM 2120 N N . ILE A 1 264 ? -9.102 3.719 -6.884 1.00 94.19 264 ILE A N 1
ATOM 2121 C CA . ILE A 1 264 ? -8.649 3.351 -8.218 1.00 94.19 264 ILE A CA 1
ATOM 2122 C C . ILE A 1 264 ? -9.873 3.101 -9.088 1.00 94.19 264 ILE A C 1
ATOM 2124 O O . ILE A 1 264 ? -10.687 2.229 -8.791 1.00 94.19 264 ILE A O 1
ATOM 2128 N N . PHE A 1 265 ? -9.971 3.850 -10.180 1.00 93.06 265 PHE A N 1
ATOM 2129 C CA . PHE A 1 265 ? -11.003 3.725 -11.199 1.00 93.06 265 PHE A CA 1
ATOM 2130 C C . PHE A 1 265 ? -10.380 3.110 -12.448 1.00 93.06 265 PHE A C 1
ATOM 2132 O O . PHE A 1 265 ? -9.527 3.717 -13.092 1.00 93.06 265 PHE A O 1
ATOM 2139 N N . LEU A 1 266 ? -10.790 1.891 -12.778 1.00 94.19 266 LEU A N 1
ATOM 2140 C CA . LEU A 1 266 ? -10.336 1.172 -13.962 1.00 94.19 266 LEU A CA 1
ATOM 2141 C C . LEU A 1 266 ? -11.416 1.221 -15.045 1.00 94.19 266 LEU A C 1
ATOM 2143 O O . LEU A 1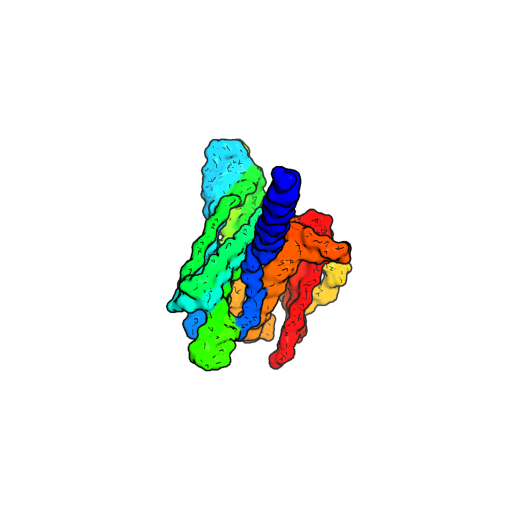 266 ? -12.487 0.634 -14.859 1.00 94.19 266 LEU A O 1
ATOM 2147 N N . ASP A 1 267 ? -11.136 1.881 -16.174 1.00 91.69 267 ASP A N 1
ATOM 2148 C CA . ASP A 1 267 ? -12.110 2.052 -17.260 1.00 91.69 267 ASP A CA 1
ATOM 2149 C C . ASP A 1 267 ? -12.527 0.687 -17.809 1.00 91.69 267 ASP A C 1
ATOM 2151 O O . ASP A 1 267 ? -11.692 -0.093 -18.275 1.00 91.69 267 ASP A O 1
ATOM 2155 N N . LYS A 1 268 ? -13.835 0.409 -17.816 1.00 91.69 268 LYS A N 1
ATOM 2156 C CA . LYS A 1 268 ? -14.400 -0.823 -18.389 1.00 91.69 268 LYS A CA 1
ATOM 2157 C C . LYS A 1 268 ? -14.081 -0.962 -19.881 1.00 91.69 268 LYS A C 1
ATOM 2159 O O . LYS A 1 268 ? -14.034 -2.079 -20.385 1.00 91.69 268 LYS A O 1
ATOM 2164 N N . ASN A 1 269 ? -13.805 0.148 -20.573 1.00 90.50 269 ASN A N 1
ATOM 2165 C CA . ASN A 1 269 ? -13.363 0.164 -21.972 1.00 90.50 269 ASN A CA 1
ATOM 2166 C C . ASN A 1 269 ? -11.844 -0.006 -22.138 1.00 90.50 269 ASN A C 1
ATOM 2168 O O . ASN A 1 269 ? -11.347 0.025 -23.263 1.00 90.50 269 ASN A O 1
ATOM 2172 N N . ARG A 1 270 ? -11.106 -0.199 -21.036 1.00 90.50 270 ARG A N 1
ATOM 2173 C CA . ARG A 1 270 ? -9.667 -0.501 -20.999 1.00 90.50 270 ARG A CA 1
ATOM 2174 C C . ARG A 1 270 ? -8.758 0.603 -21.550 1.00 90.50 270 ARG A C 1
ATOM 2176 O O . ARG A 1 270 ? -7.684 0.308 -22.061 1.00 90.50 270 ARG A O 1
ATOM 2183 N N . ARG A 1 271 ? -9.173 1.871 -21.464 1.00 90.19 271 ARG A N 1
ATOM 2184 C CA . ARG A 1 271 ? -8.395 3.010 -21.996 1.00 90.19 271 ARG A CA 1
ATOM 2185 C C . ARG A 1 271 ? -7.491 3.656 -20.954 1.00 90.19 271 ARG A C 1
ATOM 2187 O O . ARG A 1 271 ? -6.418 4.160 -21.283 1.00 90.19 271 ARG A O 1
ATOM 2194 N N . GLU A 1 272 ? -7.929 3.673 -19.702 1.00 92.62 272 GLU A N 1
ATOM 2195 C CA . GLU A 1 272 ? -7.235 4.380 -18.633 1.00 92.62 272 GLU A CA 1
ATOM 2196 C C . GLU A 1 272 ? -7.520 3.796 -17.253 1.00 92.62 272 GLU A C 1
ATOM 2198 O O . GLU A 1 272 ? -8.519 3.110 -17.028 1.00 92.62 272 GLU A O 1
ATOM 2203 N N . LEU A 1 273 ? -6.600 4.096 -16.342 1.00 94.12 273 LEU A N 1
ATOM 2204 C CA . LEU A 1 273 ? -6.736 3.937 -14.908 1.00 94.12 273 LEU A CA 1
ATOM 2205 C C . LEU A 1 273 ? -6.575 5.322 -14.279 1.00 94.12 273 LEU A C 1
ATOM 2207 O O . LEU A 1 273 ? -5.636 6.054 -14.604 1.00 94.12 273 LEU A O 1
ATOM 2211 N N . LEU A 1 274 ? -7.484 5.676 -13.381 1.00 93.12 274 LEU A N 1
ATOM 2212 C CA . LEU A 1 274 ? -7.411 6.901 -12.595 1.00 93.12 274 LEU A CA 1
ATOM 2213 C C . LEU A 1 274 ? -7.233 6.551 -11.128 1.00 93.12 274 LEU A C 1
ATOM 2215 O O . LEU A 1 274 ? -7.829 5.601 -10.627 1.00 93.12 274 LEU A O 1
ATOM 2219 N N . VAL A 1 275 ? -6.412 7.330 -10.442 1.00 94.25 275 VAL A N 1
ATOM 2220 C CA . VAL A 1 275 ? -6.208 7.234 -9.001 1.00 94.25 275 VAL A CA 1
ATOM 2221 C C . VAL A 1 275 ? -6.623 8.555 -8.398 1.00 94.25 275 VAL A C 1
ATOM 2223 O O . VAL A 1 275 ? -6.141 9.598 -8.836 1.00 94.25 275 VAL A O 1
ATOM 2226 N N . ALA A 1 276 ? -7.480 8.523 -7.388 1.00 92.38 276 ALA A N 1
ATOM 2227 C CA . ALA A 1 276 ? -7.918 9.732 -6.723 1.00 92.38 276 ALA A CA 1
ATOM 2228 C C . ALA A 1 276 ? -7.906 9.590 -5.201 1.00 92.38 276 ALA A C 1
ATOM 2230 O O . ALA A 1 276 ? -8.157 8.516 -4.656 1.00 92.38 276 ALA A O 1
ATOM 2231 N N . PHE A 1 277 ? -7.575 10.681 -4.517 1.00 93.62 277 PHE A N 1
ATOM 2232 C CA . PHE A 1 277 ? -7.527 10.755 -3.058 1.00 93.62 277 PHE A CA 1
ATOM 2233 C C . PHE A 1 277 ? -7.663 12.204 -2.586 1.00 93.62 277 PHE A C 1
ATOM 2235 O O . PHE A 1 277 ? -7.486 13.149 -3.362 1.00 93.62 277 PHE A O 1
ATOM 2242 N N . LEU A 1 278 ? -7.959 12.374 -1.298 1.00 93.25 278 LEU A N 1
ATOM 2243 C CA . LEU A 1 278 ? -7.902 13.663 -0.623 1.00 93.25 278 LEU A CA 1
ATOM 2244 C C . LEU A 1 278 ? -6.630 13.753 0.211 1.00 93.25 278 LEU A C 1
ATOM 2246 O O . LEU A 1 278 ? -6.269 12.808 0.917 1.00 93.25 278 LEU A O 1
ATOM 2250 N N . THR A 1 279 ? -5.966 14.898 0.140 1.00 94.88 279 THR A N 1
ATOM 2251 C CA . THR A 1 279 ? -4.838 15.227 1.009 1.00 94.88 279 THR A CA 1
ATOM 2252 C C . THR A 1 279 ? -5.308 15.496 2.439 1.00 94.88 279 THR A C 1
ATOM 2254 O O . THR A 1 279 ? -6.509 15.640 2.699 1.00 94.88 279 THR A O 1
ATOM 2257 N N . LYS A 1 280 ? -4.374 15.633 3.387 1.00 94.06 280 LYS A N 1
ATOM 2258 C CA . LYS A 1 280 ? -4.708 16.013 4.768 1.00 94.06 280 LYS A CA 1
ATOM 2259 C C . LYS A 1 280 ? -5.368 17.395 4.828 1.00 94.06 280 LYS A C 1
ATOM 2261 O O . LYS A 1 280 ? -6.233 17.627 5.671 1.00 94.06 280 LYS A O 1
ATOM 2266 N N . SER A 1 281 ? -4.975 18.305 3.936 1.00 91.81 281 SER A N 1
ATOM 2267 C CA . SER A 1 281 ? -5.599 19.627 3.775 1.00 91.81 281 SER A CA 1
ATOM 2268 C C . SER A 1 281 ? -6.971 19.597 3.080 1.00 91.81 281 SER A C 1
ATOM 2270 O O . SER A 1 281 ? -7.640 20.627 3.009 1.00 91.81 281 SER A O 1
ATOM 2272 N N . GLY A 1 282 ? -7.425 18.432 2.603 1.00 89.50 282 GLY A N 1
ATOM 2273 C CA . GLY A 1 282 ? -8.695 18.268 1.894 1.00 89.50 282 GLY A CA 1
ATOM 2274 C C . GLY A 1 282 ? -8.631 18.624 0.406 1.00 89.50 282 GLY A C 1
ATOM 2275 O O . GLY A 1 282 ? -9.674 18.701 -0.248 1.00 89.50 282 GLY A O 1
ATOM 2276 N N . GLU A 1 283 ? -7.436 18.838 -0.152 1.00 90.56 283 GLU A N 1
ATOM 2277 C CA . GLU A 1 283 ? -7.261 19.009 -1.592 1.00 90.56 283 GLU A CA 1
ATOM 2278 C C . GLU A 1 283 ? -7.486 17.670 -2.304 1.00 90.56 283 GLU A C 1
ATOM 2280 O O . GLU A 1 283 ? -6.998 16.626 -1.885 1.00 90.56 283 GLU A O 1
ATOM 2285 N N . SER A 1 284 ? -8.253 17.691 -3.393 1.00 90.94 284 SER A N 1
ATOM 2286 C CA . SER A 1 284 ? -8.508 16.502 -4.209 1.00 90.94 284 SER A CA 1
ATOM 2287 C C . SER A 1 284 ? -7.463 16.381 -5.307 1.00 90.94 284 SER A C 1
ATOM 2289 O O . SER A 1 284 ? -7.301 17.306 -6.112 1.00 90.94 284 SER A O 1
ATOM 2291 N N . ILE A 1 285 ? -6.789 15.232 -5.322 1.00 91.69 285 ILE A N 1
ATOM 2292 C CA . ILE A 1 285 ? -5.740 14.870 -6.271 1.00 91.69 285 ILE A CA 1
ATOM 2293 C C . ILE A 1 285 ? -6.257 13.777 -7.198 1.00 91.69 285 ILE A C 1
ATOM 2295 O O . ILE A 1 285 ? -6.936 12.849 -6.759 1.00 91.69 285 ILE A O 1
ATOM 2299 N N . GLU A 1 286 ? -5.896 13.888 -8.473 1.00 91.75 286 GLU A N 1
ATOM 2300 C CA . GLU A 1 286 ? -6.183 12.907 -9.512 1.00 91.75 286 GLU A CA 1
ATOM 2301 C C . GLU A 1 286 ? -4.889 12.596 -10.267 1.00 91.75 286 GLU A C 1
ATOM 2303 O O . GLU A 1 286 ? -4.188 13.501 -10.728 1.00 91.75 286 GLU A O 1
ATOM 2308 N N . LEU A 1 287 ? -4.573 11.311 -10.395 1.00 92.81 287 LEU A N 1
ATOM 2309 C CA . LEU A 1 287 ? -3.466 10.802 -11.192 1.00 92.81 287 LEU A CA 1
ATOM 2310 C C . LEU A 1 287 ? -4.034 9.937 -12.308 1.00 92.81 287 LEU A C 1
ATOM 2312 O O . LEU A 1 287 ? -4.906 9.100 -12.074 1.00 92.81 287 LEU A O 1
ATOM 2316 N N . LYS A 1 288 ? -3.511 10.114 -13.519 1.00 92.88 288 LYS A N 1
ATOM 2317 C CA . LYS A 1 288 ? -3.997 9.419 -14.706 1.00 92.88 288 LYS A CA 1
ATOM 2318 C C . LYS A 1 288 ? -2.918 8.551 -15.324 1.00 92.88 288 LYS A C 1
ATOM 2320 O O . LYS A 1 288 ? -1.851 9.037 -15.690 1.00 92.88 288 LYS A O 1
ATOM 2325 N N . GLN A 1 289 ? -3.250 7.283 -15.515 1.00 93.06 289 GLN A N 1
ATOM 2326 C CA . GLN A 1 289 ? -2.454 6.309 -16.242 1.00 93.06 289 GLN A CA 1
ATOM 2327 C C . GLN A 1 289 ? -3.202 5.916 -17.516 1.00 93.06 289 GLN A C 1
ATOM 2329 O O . GLN A 1 289 ? -4.326 5.418 -17.469 1.00 93.06 289 GLN A O 1
ATOM 2334 N N . LYS A 1 290 ? -2.576 6.118 -18.677 1.00 93.38 290 LYS A N 1
ATOM 2335 C CA . LYS A 1 290 ? -3.094 5.570 -19.938 1.00 93.38 290 LYS A CA 1
ATOM 2336 C C . LYS A 1 290 ? -2.781 4.081 -20.006 1.00 93.38 290 LYS A C 1
ATOM 2338 O O . LYS A 1 290 ? -1.670 3.672 -19.677 1.00 93.38 290 LYS A O 1
ATOM 2343 N N . ILE A 1 291 ? -3.746 3.291 -20.459 1.00 90.50 291 ILE A N 1
ATOM 2344 C CA . ILE A 1 291 ? -3.550 1.868 -20.721 1.00 90.50 291 ILE A CA 1
ATOM 2345 C C . ILE A 1 291 ? -3.292 1.722 -22.227 1.00 90.50 291 ILE A C 1
ATOM 2347 O O . ILE A 1 291 ? -4.114 2.189 -23.021 1.00 90.50 291 ILE A O 1
ATOM 2351 N N . PRO A 1 292 ? -2.149 1.148 -22.647 1.00 79.81 292 PRO A N 1
ATOM 2352 C CA . PRO A 1 292 ? -1.888 0.887 -24.058 1.00 79.81 292 PRO A CA 1
ATOM 2353 C C . PRO A 1 292 ? -3.000 0.036 -24.677 1.00 79.81 292 PRO A C 1
ATOM 2355 O O . PRO A 1 292 ? -3.541 -0.855 -24.023 1.00 79.81 292 PRO A O 1
ATOM 2358 N N . ALA A 1 293 ? -3.334 0.298 -25.941 1.00 73.06 293 ALA A N 1
ATOM 2359 C CA . ALA A 1 293 ? -4.220 -0.590 -26.683 1.00 73.06 293 ALA A CA 1
ATOM 2360 C C . ALA A 1 293 ? -3.512 -1.938 -26.894 1.00 73.06 293 ALA A C 1
ATOM 2362 O O . ALA A 1 293 ? -2.352 -1.962 -27.311 1.00 73.06 293 ALA A O 1
ATOM 2363 N N . TYR A 1 294 ? -4.215 -3.028 -26.589 1.00 59.09 294 TYR A N 1
ATOM 2364 C CA . TYR A 1 294 ? -3.768 -4.404 -26.796 1.00 59.09 294 TYR A CA 1
ATOM 2365 C C . TYR A 1 294 ? -4.665 -5.104 -27.809 1.00 59.09 294 TYR A C 1
ATOM 2367 O O . TYR A 1 294 ? -5.895 -4.850 -27.761 1.00 59.09 294 TYR A O 1
#

Organism: NCBI:txid493781

Foldseek 3Di:
DVVVVVVVVVVVVVVVVVVVVCVVVVPPPPPDAQDAFQADPQKDKPDWEWDWDWDFDPDDQKIKIKIKIKIFIPAFFQKKKKKKFKDWLQFTADIDIDMDGRDGMDMDIDMGMDNAFTKIKMKMKIKGWHADPDPRGIHMHIAMYMDIKTWDGDPVDTIDMDDDDPDPVSVVSCVVSVVSSVVVVVVFCCLQCVVPVPQPVQWDKDFPSCLNVLRPPADPPDDNSLRVVVVSVVVSCCCVDQVVFHQDPVRDTHHNGRKGTWMWTQGNVRFWIKIWIAGNVRDIDIDIDGRDDD

Radius of gyration: 23.2 Å; Cα contacts (8 Å, |Δi|>4): 564; chains: 1; bounding box: 75×56×58 Å

Sequence (294 aa):
MKNKNLQIFMAFLLFIVIGYSIFASANPDAKESITYFPIDKEAIFLKASNSITIKENVNQGSYSAQWKMESELNQRAYLRQDIGFLYSNGILAAKMNKWGQNVSFLKNESTYTSNESSLLQSVGLHYAEIHGKGNGEITSAQRMSQDQIYAIQSKWSRPSSFRVPSSNEEKQWKNIIDQLIQQKVDYWEGKTLEKLPLQKQNNYIFLLTEIPSYNDKPLPGFTKSQSDTIIGNLWEGLYKNYFLGIKLKNGTIEDPLGSTVPIIFLDKNRRELLVAFLTKSGESIELKQKIPAY

Secondary structure (DSSP, 8-state):
-HHHHHHHHHHHHHHHHHHHHHHHHS-S---PPP---PBPSS--EEEEEEEEEEEE-SSSS-EEEEEEEEEEEEEEEEEEEEEEEEEETTEEEEEEEEEEEEEEEEEEEEEEEESS-EEEEEEEEEEEEEE-SSS--EEEEEEEEEEEEEEE--SSS--EEESS--SHHHHHHHHHHHHHHHHHHHHHHHHHHTT-TTHHHHEEEEEGGGGGGGSSSPPTTS-HHHHHHHHHHHHHHHIIIIIS-EEPTTS-EE-STTPBPPEEEEETTSSEEEEEEE-TT--EEEEEEEPPP-